Protein AF-A0A258JDW6-F1 (afdb_monomer)

Solvent-accessible surface area (backbone atoms only — not comparable to full-atom values): 11091 Å² total; per-residue (Å²): 127,86,78,55,62,46,76,46,68,43,99,86,73,44,80,41,72,42,53,69,77,68,58,68,63,52,50,54,56,51,44,49,52,49,16,63,74,65,74,45,61,76,65,50,74,80,71,55,72,67,51,70,66,56,52,53,51,48,62,74,74,44,92,80,70,48,82,86,45,82,60,47,87,79,47,65,68,56,77,80,55,65,73,84,78,38,95,46,64,62,56,45,50,53,49,45,42,53,38,51,47,34,35,48,51,48,45,49,52,73,54,48,63,100,48,96,71,52,68,45,78,36,61,70,77,58,41,74,34,55,44,51,44,46,53,52,12,56,75,37,70,86,32,50,29,26,28,40,49,57,83,59,59,71,61,50,53,54,51,61,74,46,30,88,80,79,47,92,70,79,83,73,88,77,73,58,48,75,46,81,42,75,102

Nearest PDB structures (foldseek):
  3h6e-assembly1_A  TM=7.020E-01  e=2.104E-04  Novosphingobium aromaticivorans DSM 12444
  3h6e-assembly2_B  TM=6.167E-01  e=6.589E-04  Novosphingobium aromaticivorans DSM 12444
  3ttf-assembly1_A  TM=7.958E-01  e=2.477E+00  Escherichia coli O157:H7
  4g9i-assembly1_A  TM=7.107E-01  e=1.279E+00  Thermococcus kodakarensis KOD1
  8inb-assembly1_A  TM=4.075E-01  e=3.552E+00  Biggievirus Mos11

Sequence (183 aa):
MQNDCLCFLHYKGKPVKASRLFAGNEHEIQSVKLATHFNAPLDSYKHVLYDKDIITKLRAKFKQYTKGDSNILQDCPFNERDLSDFENYDEAYHQLMLDLIAQQIVSTQLVIHNSPVKKVFVDGGFSKNSIYMNLLAEAFPEMEVYAASMAQASSLGAALAIHKNWNTKPIQNDLIDLKFYKH

Structure (mmCIF, N/CA/C/O backbone):
data_AF-A0A258JDW6-F1
#
_entry.id   AF-A0A258JDW6-F1
#
loop_
_atom_site.group_PDB
_atom_site.id
_atom_site.type_symbol
_atom_site.label_atom_id
_atom_site.label_alt_id
_atom_site.label_comp_id
_atom_site.label_asym_id
_atom_site.label_entity_id
_atom_site.label_seq_id
_atom_site.pdbx_PDB_ins_code
_atom_site.Cartn_x
_atom_site.Cartn_y
_atom_site.Cartn_z
_atom_site.occupancy
_atom_site.B_iso_or_equiv
_atom_site.auth_seq_id
_atom_site.auth_comp_id
_atom_site.auth_asym_id
_atom_site.auth_atom_id
_atom_site.pdbx_PDB_model_num
ATOM 1 N N . MET A 1 1 ? -3.586 24.137 4.660 1.00 44.44 1 MET A N 1
ATOM 2 C CA . MET A 1 1 ? -3.468 23.018 5.621 1.00 44.44 1 MET A CA 1
ATOM 3 C C . MET A 1 1 ? -2.112 22.379 5.395 1.00 44.44 1 MET A C 1
ATOM 5 O O . MET A 1 1 ? -1.814 22.060 4.257 1.00 44.44 1 MET A O 1
ATOM 9 N N . GLN A 1 2 ? -1.255 22.283 6.413 1.00 48.88 2 GLN A N 1
ATOM 10 C CA . GLN A 1 2 ? 0.040 21.607 6.273 1.00 48.88 2 GLN A CA 1
ATOM 11 C C . GLN A 1 2 ? -0.185 20.092 6.444 1.00 48.88 2 GLN A C 1
ATOM 13 O O . GLN A 1 2 ? -0.595 19.657 7.516 1.00 48.88 2 GLN A O 1
ATOM 18 N N . ASN A 1 3 ? 0.057 19.318 5.379 1.00 61.56 3 ASN A N 1
ATOM 19 C CA . ASN A 1 3 ? 0.085 17.842 5.331 1.00 61.56 3 ASN A CA 1
ATOM 20 C C . ASN A 1 3 ? -1.254 17.082 5.489 1.00 61.56 3 ASN A C 1
ATOM 22 O O . ASN A 1 3 ? -1.246 15.941 5.945 1.00 61.56 3 ASN A O 1
ATOM 26 N N . ASP A 1 4 ? -2.392 17.693 5.128 1.00 72.56 4 ASP A N 1
ATOM 27 C CA . ASP A 1 4 ? -3.723 17.047 5.072 1.00 72.56 4 ASP A CA 1
ATOM 28 C C . ASP A 1 4 ? -4.107 16.190 6.299 1.00 72.56 4 ASP A C 1
ATOM 30 O O . ASP A 1 4 ? -4.727 15.127 6.194 1.00 72.56 4 ASP A O 1
ATOM 34 N N . CYS A 1 5 ? -3.757 16.670 7.495 1.00 79.75 5 CYS A N 1
ATOM 35 C CA . CYS A 1 5 ? -4.188 16.073 8.755 1.00 79.75 5 CYS A CA 1
ATOM 36 C C . CYS A 1 5 ? -5.544 16.635 9.202 1.00 79.75 5 CYS A C 1
ATOM 38 O O . CYS A 1 5 ? -5.751 17.850 9.244 1.00 79.75 5 CYS A O 1
ATOM 40 N N . LEU A 1 6 ? -6.451 15.744 9.598 1.00 83.31 6 LEU A N 1
ATOM 41 C CA . LEU A 1 6 ? -7.782 16.053 10.114 1.00 83.31 6 LEU A CA 1
ATOM 42 C C . LEU A 1 6 ? -7.975 15.398 11.484 1.00 83.31 6 LEU A C 1
ATOM 44 O O . LEU A 1 6 ? -7.420 14.340 11.776 1.00 83.31 6 LEU A O 1
ATOM 48 N N . CYS A 1 7 ? -8.782 16.019 12.338 1.00 83.50 7 CYS A N 1
ATOM 49 C CA . CYS A 1 7 ? -9.229 15.422 13.591 1.00 83.50 7 CYS A CA 1
ATOM 50 C C . CYS A 1 7 ? -10.756 15.447 13.609 1.00 83.50 7 CYS A C 1
ATOM 52 O O . CYS A 1 7 ? -11.364 16.510 13.728 1.00 83.50 7 CYS A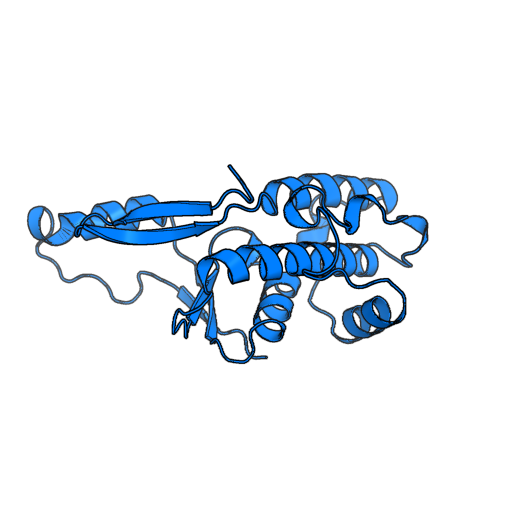 O 1
ATOM 54 N N . PHE A 1 8 ? -11.368 14.279 13.438 1.00 84.88 8 PHE A N 1
ATOM 55 C CA . PHE A 1 8 ? -12.815 14.100 13.466 1.00 84.88 8 PHE A CA 1
ATOM 56 C C . PHE A 1 8 ? -13.289 13.732 14.870 1.00 84.88 8 PHE A C 1
ATOM 58 O O . PHE A 1 8 ? -12.508 13.286 15.707 1.00 84.88 8 PHE A O 1
ATOM 65 N N . LEU A 1 9 ? -14.589 13.855 15.120 1.00 85.75 9 LEU A N 1
ATOM 66 C CA . LEU A 1 9 ? -15.228 13.287 16.303 1.00 85.75 9 LEU A CA 1
ATOM 67 C C . LEU A 1 9 ? -16.008 12.040 15.892 1.00 85.75 9 LEU A C 1
ATOM 69 O O . LEU A 1 9 ? -16.857 12.079 15.006 1.00 85.75 9 LEU A O 1
ATOM 73 N N . HIS A 1 10 ? -15.727 10.924 16.553 1.00 80.69 10 HIS A N 1
ATOM 74 C CA . HIS A 1 10 ? -16.540 9.718 16.470 1.00 80.69 10 HIS A CA 1
ATOM 75 C C . HIS A 1 10 ? -17.948 9.982 17.034 1.00 80.69 10 HIS A C 1
ATOM 77 O O . HIS A 1 10 ? -18.109 10.862 17.877 1.00 80.69 10 HIS A O 1
ATOM 83 N N . TYR A 1 11 ? -18.957 9.169 16.685 1.00 79.06 11 TYR A N 1
ATOM 84 C CA . TYR A 1 11 ? -20.349 9.363 17.146 1.00 79.06 11 TYR A CA 1
ATOM 85 C C . TYR A 1 11 ? -20.523 9.370 18.679 1.00 79.06 11 TYR A C 1
ATOM 87 O O . TYR A 1 11 ? -21.539 9.822 19.194 1.00 79.06 11 TYR A O 1
ATOM 95 N N . LYS A 1 12 ? -19.521 8.877 19.421 1.00 85.00 12 LYS A N 1
ATOM 96 C CA . LYS A 1 12 ? -19.440 8.934 20.893 1.00 85.00 12 LYS A CA 1
ATOM 97 C C . LYS A 1 12 ? -18.683 10.161 21.436 1.00 85.00 12 LYS A C 1
ATOM 99 O O . LYS A 1 12 ? -18.284 10.147 22.594 1.00 85.00 12 LYS A O 1
ATOM 104 N N . GLY A 1 13 ? -18.389 11.159 20.604 1.00 85.00 13 GLY A N 1
ATOM 105 C CA . GLY A 1 13 ? -17.652 12.372 20.981 1.00 85.00 13 GLY A CA 1
ATOM 106 C C . GLY A 1 13 ? -16.149 12.182 21.226 1.00 85.00 13 GLY A C 1
ATOM 107 O O . GLY A 1 13 ? -15.516 13.059 21.802 1.00 85.00 13 GLY A O 1
ATOM 108 N N . LYS A 1 14 ? -15.557 11.047 20.821 1.00 86.56 14 LYS A N 1
ATOM 109 C CA . LYS A 1 14 ? -14.108 10.799 20.964 1.00 86.56 14 LYS A CA 1
ATOM 110 C C . LYS A 1 14 ? -13.346 11.251 19.711 1.00 86.56 14 LYS A C 1
ATOM 112 O O . LYS A 1 14 ? -13.832 10.973 18.616 1.00 86.56 14 LYS A O 1
ATOM 117 N N . PRO A 1 15 ? -12.169 11.886 19.840 1.00 87.31 15 PRO A N 1
ATOM 118 C CA . PRO A 1 15 ? -11.392 12.337 18.690 1.00 87.31 15 PRO A CA 1
ATOM 119 C C . PRO A 1 15 ? -10.820 11.165 17.880 1.00 87.31 15 PRO A C 1
ATOM 121 O O . PRO A 1 15 ? -10.390 10.156 18.442 1.00 87.31 15 PRO A O 1
ATOM 124 N N . VAL A 1 16 ? -10.781 11.329 16.560 1.00 87.31 16 VAL A N 1
ATOM 125 C CA . VAL A 1 16 ? -10.200 10.409 15.579 1.00 87.31 16 VAL A CA 1
ATOM 126 C C . VAL A 1 16 ? -9.258 11.210 14.688 1.00 87.31 16 VAL A C 1
ATOM 128 O O . VAL A 1 16 ? -9.694 12.054 13.908 1.00 87.31 16 VAL A O 1
ATOM 131 N N . LYS A 1 17 ? -7.957 10.949 14.819 1.00 90.50 17 LYS A N 1
ATOM 132 C CA . LYS A 1 17 ? -6.919 11.559 13.980 1.00 90.50 17 LYS A CA 1
ATOM 133 C C . LYS A 1 17 ? -6.892 10.869 12.616 1.00 90.50 17 LYS A C 1
ATOM 135 O O . LYS A 1 17 ? -6.941 9.644 12.554 1.00 90.50 17 LYS A O 1
ATOM 140 N N . ALA A 1 18 ? -6.774 11.645 11.551 1.00 89.81 18 ALA A N 1
ATOM 141 C CA . ALA A 1 18 ? -6.671 11.171 10.180 1.00 89.81 18 ALA A CA 1
ATOM 142 C C . ALA A 1 18 ? -5.582 11.951 9.437 1.00 89.81 18 ALA A C 1
ATOM 144 O O . ALA A 1 18 ? -5.401 13.144 9.666 1.00 89.81 18 ALA A O 1
ATOM 145 N N . SER A 1 19 ? -4.860 11.269 8.556 1.00 91.38 19 SER A N 1
ATOM 146 C CA . SER A 1 19 ? -3.987 11.872 7.549 1.00 91.38 19 SER A CA 1
ATOM 147 C C . SER A 1 19 ? -4.408 11.288 6.213 1.00 91.38 19 SER A C 1
ATOM 149 O O . SER A 1 19 ? -4.735 10.100 6.132 1.00 91.38 19 SER A O 1
ATOM 151 N N . ARG A 1 20 ? -4.481 12.136 5.192 1.00 90.19 20 ARG A N 1
ATOM 152 C CA . ARG A 1 20 ? -4.892 11.725 3.855 1.00 90.19 20 ARG A CA 1
ATOM 153 C C . ARG A 1 20 ? -3.668 11.518 2.972 1.00 90.19 20 ARG A C 1
ATOM 155 O O . ARG A 1 20 ? -2.797 12.376 2.908 1.00 90.19 20 ARG A O 1
ATOM 162 N N . LEU A 1 21 ? -3.665 10.405 2.246 1.00 91.69 21 LEU A N 1
ATOM 163 C CA . LEU A 1 21 ? -2.730 10.110 1.167 1.00 91.69 21 LEU A CA 1
ATOM 164 C C . LEU A 1 21 ? -3.526 9.553 -0.019 1.00 91.69 21 LEU A C 1
ATOM 166 O O . LEU A 1 21 ? -4.364 8.669 0.154 1.00 91.69 21 LEU A O 1
ATOM 170 N N . PHE A 1 22 ? -3.271 10.056 -1.225 1.00 91.69 22 PHE A N 1
ATOM 171 C CA . PHE A 1 22 ? -3.973 9.646 -2.448 1.00 91.69 22 PHE A CA 1
ATOM 172 C C . PHE A 1 22 ? -3.293 8.464 -3.168 1.00 91.69 22 PHE A C 1
ATOM 174 O O . PHE A 1 22 ? -3.275 8.400 -4.394 1.00 91.69 22 PHE A O 1
ATOM 181 N N . ALA A 1 23 ? -2.771 7.493 -2.410 1.00 93.88 23 ALA A N 1
ATOM 182 C CA . ALA A 1 23 ? -1.994 6.369 -2.945 1.00 93.88 23 ALA A CA 1
ATOM 183 C C . ALA A 1 23 ? -2.773 5.479 -3.933 1.00 93.88 23 ALA A C 1
ATOM 185 O O . ALA A 1 23 ? -2.173 4.888 -4.822 1.00 93.88 23 ALA A O 1
ATOM 186 N N . GLY A 1 24 ? -4.102 5.380 -3.799 1.00 94.38 24 GLY A N 1
ATOM 187 C CA . GLY A 1 24 ? -4.933 4.595 -4.722 1.00 94.38 24 GLY A CA 1
ATOM 188 C C . GLY A 1 24 ? -5.006 5.202 -6.125 1.00 94.38 24 GLY A C 1
ATOM 189 O O . GLY A 1 24 ? -4.814 4.495 -7.105 1.00 94.38 24 GLY A O 1
ATOM 190 N N . ASN A 1 25 ? -5.205 6.521 -6.217 1.00 94.50 25 ASN A N 1
ATOM 191 C CA . ASN A 1 25 ? -5.200 7.233 -7.498 1.00 94.50 25 ASN A CA 1
ATOM 192 C C . ASN A 1 25 ? -3.822 7.149 -8.169 1.00 94.50 25 ASN A C 1
ATOM 194 O O . ASN A 1 25 ? -3.722 6.900 -9.365 1.00 94.50 25 ASN A O 1
ATOM 198 N N . GLU A 1 26 ? -2.760 7.315 -7.379 1.00 95.44 26 GLU A N 1
ATOM 199 C CA . GLU A 1 26 ? -1.392 7.173 -7.873 1.00 95.44 26 GLU A CA 1
ATOM 200 C C . GLU A 1 26 ? -1.121 5.757 -8.395 1.00 95.44 26 GLU A C 1
ATOM 202 O O . GLU A 1 26 ? -0.611 5.579 -9.497 1.00 95.44 26 GLU A O 1
ATOM 207 N N . HIS A 1 27 ? -1.530 4.733 -7.640 1.00 97.31 27 HIS A N 1
ATOM 208 C CA . HIS A 1 27 ? -1.411 3.339 -8.059 1.00 97.31 27 HIS A CA 1
ATOM 209 C C . HIS A 1 27 ? -2.138 3.066 -9.381 1.00 97.31 27 HIS A C 1
ATOM 211 O O . HIS A 1 27 ? -1.570 2.388 -10.237 1.00 97.31 27 HIS A O 1
ATOM 217 N N . GLU A 1 28 ? -3.337 3.613 -9.588 1.00 95.94 28 GLU A N 1
ATOM 218 C CA . GLU A 1 28 ? -4.071 3.486 -10.854 1.00 95.94 28 GLU A CA 1
ATOM 219 C C . GLU A 1 28 ? -3.309 4.124 -12.025 1.00 95.94 28 GLU A C 1
ATOM 221 O O . GLU A 1 28 ? -3.080 3.462 -13.040 1.00 95.94 28 GLU A O 1
ATOM 226 N N . ILE A 1 29 ? -2.850 5.371 -11.866 1.00 96.75 29 ILE A N 1
ATOM 227 C CA . ILE A 1 29 ? -2.094 6.101 -12.897 1.00 96.75 29 ILE A CA 1
ATOM 228 C C . ILE A 1 29 ? -0.807 5.348 -13.263 1.00 96.75 29 ILE A C 1
ATOM 230 O O . ILE A 1 29 ? -0.553 5.080 -14.442 1.00 96.75 29 ILE A O 1
ATOM 234 N N . GLN A 1 30 ? -0.010 4.957 -12.266 1.00 97.38 30 GLN A N 1
ATOM 235 C CA . GLN A 1 30 ? 1.267 4.287 -12.513 1.00 97.38 30 GLN A CA 1
ATOM 236 C C . GLN A 1 30 ? 1.087 2.866 -13.050 1.00 97.38 30 GLN A C 1
ATOM 238 O O . GLN A 1 30 ? 1.859 2.442 -13.906 1.00 97.38 30 GLN A O 1
ATOM 243 N N . SER A 1 31 ? 0.048 2.135 -12.634 1.00 96.50 31 SER A N 1
ATOM 244 C CA . SER A 1 31 ? -0.221 0.792 -13.172 1.00 96.50 31 SER A CA 1
ATOM 245 C C . SER A 1 31 ? -0.523 0.829 -14.671 1.00 96.50 31 SER A C 1
ATOM 247 O O . SER A 1 31 ? -0.043 -0.033 -15.408 1.00 96.50 31 SER A O 1
ATOM 249 N N . VAL A 1 32 ? -1.252 1.848 -15.144 1.00 97.56 32 VAL A N 1
ATOM 250 C CA . VAL A 1 32 ? -1.499 2.069 -16.580 1.00 97.56 32 VAL A CA 1
ATOM 251 C C . VAL A 1 32 ? -0.198 2.411 -17.315 1.00 97.56 32 VAL A C 1
ATOM 253 O O . VAL A 1 32 ? 0.067 1.863 -18.390 1.00 97.56 32 VAL A O 1
ATOM 256 N N . LYS A 1 33 ? 0.641 3.275 -16.728 1.00 97.19 33 LYS A N 1
ATOM 257 C CA . LYS A 1 33 ? 1.953 3.653 -17.285 1.00 97.19 33 LYS A CA 1
ATOM 258 C C . LYS A 1 33 ? 2.867 2.431 -17.441 1.00 97.19 33 LYS A C 1
ATOM 260 O O . LYS A 1 33 ? 3.444 2.228 -18.508 1.00 97.19 33 LYS A O 1
ATOM 265 N N . LEU A 1 34 ? 2.937 1.587 -16.411 1.00 97.81 34 LEU A N 1
ATOM 266 C CA . LEU A 1 34 ? 3.692 0.334 -16.415 1.00 97.81 34 LEU A CA 1
ATOM 267 C C . LEU A 1 34 ? 3.176 -0.644 -17.469 1.00 97.81 34 LEU A C 1
ATOM 269 O O . LEU A 1 34 ? 3.959 -1.166 -18.258 1.00 97.81 34 LEU A O 1
ATOM 273 N N . ALA A 1 35 ? 1.861 -0.865 -17.512 1.00 97.38 35 ALA A N 1
ATOM 274 C CA . ALA A 1 35 ? 1.246 -1.776 -18.473 1.00 97.38 35 ALA A CA 1
ATOM 275 C C . ALA A 1 35 ? 1.544 -1.349 -19.919 1.00 97.38 35 ALA A C 1
ATOM 277 O O . ALA A 1 35 ? 1.894 -2.179 -20.754 1.00 97.38 35 ALA A O 1
ATOM 278 N N . THR A 1 36 ? 1.497 -0.042 -20.189 1.00 97.38 36 THR A N 1
ATOM 279 C CA . THR A 1 36 ? 1.819 0.521 -21.506 1.00 97.38 36 THR A CA 1
ATOM 280 C C . THR A 1 36 ? 3.294 0.326 -21.864 1.00 97.38 36 THR A C 1
ATOM 282 O O . THR A 1 36 ? 3.598 -0.112 -22.970 1.00 97.38 36 THR A O 1
ATOM 285 N N . HIS A 1 37 ? 4.214 0.623 -20.942 1.00 97.62 37 HIS A N 1
ATOM 286 C CA . HIS A 1 37 ? 5.654 0.535 -21.202 1.00 97.62 37 HIS A CA 1
ATOM 287 C C . HIS A 1 37 ? 6.125 -0.906 -21.445 1.00 97.62 37 HIS A C 1
ATOM 289 O O . HIS A 1 37 ? 6.856 -1.163 -22.396 1.00 97.62 37 HIS A O 1
ATOM 295 N N . PHE A 1 38 ? 5.667 -1.852 -20.623 1.00 97.31 38 PHE A N 1
ATOM 296 C CA . PHE A 1 38 ? 6.052 -3.264 -20.729 1.00 97.31 38 PHE A CA 1
ATOM 297 C C . PHE A 1 38 ? 5.151 -4.079 -21.668 1.00 97.31 38 PHE A C 1
ATOM 299 O O . PHE A 1 38 ? 5.318 -5.294 -21.764 1.00 97.31 38 PHE A O 1
ATOM 306 N N . ASN A 1 39 ? 4.201 -3.433 -22.357 1.00 97.06 39 ASN A N 1
ATOM 307 C CA . ASN A 1 39 ? 3.213 -4.081 -23.224 1.00 97.06 39 ASN A CA 1
ATOM 308 C C . ASN A 1 39 ? 2.472 -5.242 -22.522 1.00 97.06 39 ASN A C 1
ATOM 310 O O . ASN A 1 39 ? 2.306 -6.333 -23.073 1.00 97.06 39 ASN A O 1
ATOM 314 N N . ALA A 1 40 ? 2.055 -5.005 -21.278 1.00 96.31 40 ALA A N 1
ATOM 315 C CA . ALA A 1 40 ? 1.362 -5.965 -20.428 1.00 96.31 40 ALA A CA 1
ATOM 316 C C . ALA A 1 40 ? -0.137 -5.610 -20.300 1.00 96.31 40 ALA A C 1
ATOM 318 O O . ALA A 1 40 ? -0.507 -4.440 -20.424 1.00 96.31 40 ALA A O 1
ATOM 319 N N . PRO A 1 41 ? -1.027 -6.582 -20.024 1.00 96.88 41 PRO A N 1
ATOM 320 C CA . PRO A 1 41 ? -2.428 -6.302 -19.702 1.00 96.88 41 PRO A CA 1
ATOM 321 C C . PRO A 1 41 ? -2.590 -5.312 -18.535 1.00 96.88 41 PRO A C 1
ATOM 323 O O . PRO A 1 41 ? -1.807 -5.331 -17.584 1.00 96.88 41 PRO A O 1
ATOM 326 N N . LEU A 1 42 ? -3.632 -4.473 -18.557 1.00 94.06 42 LEU A N 1
ATOM 327 C CA . LEU A 1 42 ? -3.877 -3.460 -17.511 1.00 94.06 42 LEU A CA 1
ATOM 328 C C . LEU A 1 42 ? -4.070 -4.053 -16.108 1.00 94.06 42 LEU A C 1
ATOM 330 O O . LEU A 1 42 ? -3.847 -3.373 -15.112 1.00 94.06 42 LEU A O 1
ATOM 334 N N . ASP A 1 43 ? -4.494 -5.308 -16.017 1.00 94.69 43 ASP A N 1
ATOM 335 C CA . ASP A 1 43 ? -4.712 -6.039 -14.774 1.00 94.69 43 ASP A CA 1
ATOM 336 C C . ASP A 1 43 ? -3.508 -6.883 -14.330 1.00 94.69 43 ASP A C 1
ATOM 338 O O . ASP A 1 43 ? -3.601 -7.561 -13.306 1.00 94.69 43 ASP A O 1
ATOM 342 N N . SER A 1 44 ? -2.363 -6.783 -15.018 1.00 94.81 44 SER A N 1
ATOM 343 C CA . SER A 1 44 ? -1.134 -7.530 -14.691 1.00 94.81 44 SER A CA 1
ATOM 344 C C . SER A 1 44 ? -0.696 -7.345 -13.239 1.00 94.81 44 SER A C 1
ATOM 346 O O . SER A 1 44 ? -0.290 -8.306 -12.591 1.00 94.81 44 SER A O 1
ATOM 348 N N . TYR A 1 45 ? -0.874 -6.143 -12.679 1.00 95.50 45 TYR A N 1
ATOM 349 C CA . TYR A 1 45 ? -0.549 -5.838 -11.283 1.00 95.50 45 TYR A CA 1
ATOM 350 C C . TYR A 1 45 ? -1.241 -6.759 -10.265 1.00 95.50 45 TYR A C 1
ATOM 352 O O . TYR A 1 45 ? -0.738 -6.942 -9.160 1.00 95.50 45 TYR A O 1
ATOM 360 N N . LYS A 1 46 ? -2.397 -7.346 -10.609 1.00 94.81 46 LYS A N 1
ATOM 361 C CA . LYS A 1 46 ? -3.131 -8.272 -9.730 1.00 94.81 46 LYS A CA 1
ATOM 362 C C . LYS A 1 46 ? -2.444 -9.630 -9.599 1.00 94.81 46 LYS A C 1
ATOM 364 O O . LYS A 1 46 ? -2.768 -10.380 -8.681 1.00 94.81 46 LYS A O 1
ATOM 369 N N . HIS A 1 47 ? -1.547 -9.951 -10.526 1.00 95.00 47 HIS A N 1
ATOM 370 C CA . HIS A 1 47 ? -0.851 -11.230 -10.601 1.00 95.00 47 HIS A CA 1
ATOM 371 C C . HIS A 1 47 ? 0.581 -11.164 -10.062 1.00 95.00 47 HIS A C 1
ATOM 373 O O . HIS A 1 47 ? 1.183 -12.214 -9.849 1.00 95.00 47 HIS A O 1
ATOM 379 N N . VAL A 1 48 ? 1.106 -9.964 -9.791 1.00 96.62 48 VAL A N 1
ATOM 380 C CA . VAL A 1 48 ? 2.444 -9.796 -9.217 1.00 96.62 48 VAL A CA 1
ATOM 381 C C . VAL A 1 48 ? 2.414 -10.187 -7.740 1.00 96.62 48 VAL A C 1
ATOM 383 O O . VAL A 1 48 ? 1.748 -9.554 -6.915 1.00 96.62 48 VAL A O 1
ATOM 386 N N . LEU A 1 49 ? 3.132 -11.257 -7.405 1.00 96.00 49 LEU A N 1
ATOM 387 C CA . LEU A 1 49 ? 3.268 -11.743 -6.035 1.00 96.00 49 LEU A CA 1
ATOM 388 C C . LEU A 1 49 ? 4.447 -11.068 -5.342 1.00 96.00 49 LEU A C 1
ATOM 390 O O . LEU A 1 49 ? 5.366 -10.580 -5.988 1.00 96.00 49 LEU A O 1
ATOM 394 N N . TYR A 1 50 ? 4.415 -11.055 -4.011 1.00 96.81 50 TYR A N 1
ATOM 395 C CA . TYR A 1 50 ? 5.526 -10.536 -3.222 1.00 96.81 50 TYR A CA 1
ATOM 396 C C . TYR A 1 50 ? 6.771 -11.410 -3.360 1.00 96.81 50 TYR A C 1
ATOM 398 O O . TYR A 1 50 ? 6.744 -12.582 -2.982 1.00 96.81 50 TYR A O 1
ATOM 406 N N . ASP A 1 51 ? 7.853 -10.794 -3.828 1.00 97.44 51 ASP A N 1
ATOM 407 C CA . ASP A 1 51 ? 9.181 -11.384 -3.917 1.00 97.44 51 ASP A CA 1
ATOM 408 C C . ASP A 1 51 ? 10.191 -10.559 -3.099 1.00 97.44 51 ASP A C 1
ATOM 410 O O . ASP A 1 51 ? 10.467 -9.385 -3.369 1.00 97.44 51 ASP A O 1
ATOM 414 N N . LYS A 1 52 ? 10.755 -11.189 -2.065 1.00 95.81 52 LYS A N 1
ATOM 415 C CA . LYS A 1 52 ? 11.710 -10.554 -1.150 1.00 95.81 52 LYS A CA 1
ATOM 416 C C . LYS A 1 52 ? 13.067 -10.284 -1.807 1.00 95.81 52 LYS A C 1
ATOM 418 O O . LYS A 1 52 ? 13.738 -9.318 -1.428 1.00 95.81 52 LYS A O 1
ATOM 423 N N . ASP A 1 53 ? 13.471 -11.096 -2.777 1.00 97.56 53 ASP A N 1
ATOM 424 C CA . ASP A 1 53 ? 14.748 -10.944 -3.468 1.00 97.56 53 ASP A CA 1
ATOM 425 C C . ASP A 1 53 ? 14.689 -9.740 -4.412 1.00 97.56 53 ASP A C 1
ATOM 427 O O . ASP A 1 53 ? 15.607 -8.915 -4.409 1.00 97.56 53 ASP A O 1
ATOM 431 N N . ILE A 1 54 ? 13.558 -9.548 -5.107 1.00 97.88 54 ILE A N 1
ATOM 432 C CA . ILE A 1 54 ? 13.296 -8.335 -5.899 1.00 97.88 54 ILE A CA 1
ATOM 433 C C . ILE A 1 54 ? 13.341 -7.090 -5.006 1.00 97.88 54 ILE A C 1
ATOM 435 O O . ILE A 1 54 ? 14.044 -6.132 -5.326 1.00 97.88 54 ILE A O 1
ATOM 439 N N . ILE A 1 55 ? 12.663 -7.100 -3.852 1.00 97.94 55 ILE A N 1
ATOM 440 C CA . ILE A 1 55 ? 12.695 -5.967 -2.911 1.00 97.94 55 ILE A CA 1
ATOM 441 C C . ILE A 1 55 ? 14.122 -5.656 -2.450 1.00 97.94 55 ILE A C 1
ATOM 443 O O . ILE A 1 55 ? 14.525 -4.491 -2.415 1.00 97.94 55 ILE A O 1
ATOM 447 N N . THR A 1 56 ? 14.900 -6.684 -2.112 1.00 97.31 56 THR A N 1
ATOM 448 C CA . THR A 1 56 ? 16.286 -6.521 -1.655 1.00 97.31 56 THR A CA 1
ATOM 449 C C . THR A 1 56 ? 17.164 -5.927 -2.759 1.00 97.31 56 THR A C 1
ATOM 451 O O . THR A 1 56 ? 17.902 -4.971 -2.513 1.00 97.31 56 THR A O 1
ATOM 454 N N . LYS A 1 57 ? 17.032 -6.435 -3.990 1.00 97.75 57 LYS A N 1
ATOM 455 C CA . LYS A 1 57 ? 17.723 -5.928 -5.183 1.00 97.75 57 LYS A CA 1
ATOM 456 C C . LYS A 1 57 ? 17.383 -4.460 -5.453 1.00 97.75 57 LYS A C 1
ATOM 458 O O . LYS A 1 57 ? 18.285 -3.639 -5.614 1.00 97.75 57 LYS A O 1
ATOM 463 N N . LEU A 1 58 ? 16.097 -4.114 -5.452 1.00 97.62 58 LEU A N 1
ATOM 464 C CA . LEU A 1 58 ? 15.609 -2.755 -5.697 1.00 97.62 58 LEU A CA 1
ATOM 465 C C . LEU A 1 58 ? 16.120 -1.759 -4.653 1.00 97.62 58 LEU A C 1
ATOM 467 O O . LEU A 1 58 ? 16.579 -0.673 -5.007 1.00 97.62 58 LEU A O 1
ATOM 471 N N . ARG A 1 59 ? 16.109 -2.145 -3.370 1.00 96.69 59 ARG A N 1
ATOM 472 C CA . ARG A 1 59 ? 16.631 -1.313 -2.274 1.00 96.69 59 ARG A CA 1
ATOM 473 C C . ARG A 1 59 ? 18.124 -1.030 -2.388 1.00 96.69 59 ARG A C 1
ATOM 475 O O . ARG A 1 59 ? 18.558 0.046 -1.992 1.00 96.69 59 ARG A O 1
ATOM 482 N N . ALA A 1 60 ? 18.894 -1.978 -2.919 1.00 96.62 60 ALA A N 1
ATOM 483 C CA . ALA A 1 60 ? 20.323 -1.802 -3.159 1.00 96.62 60 ALA A CA 1
ATOM 484 C C . ALA A 1 60 ? 20.612 -0.956 -4.410 1.00 96.62 60 ALA A C 1
ATOM 486 O O . ALA A 1 60 ? 21.600 -0.224 -4.440 1.00 96.62 60 ALA A O 1
ATOM 487 N N . LYS A 1 61 ? 19.765 -1.063 -5.440 1.00 96.00 61 LYS A N 1
ATOM 488 C CA . LYS A 1 61 ? 19.957 -0.396 -6.733 1.00 96.00 61 LYS A CA 1
ATOM 489 C C . LYS A 1 61 ? 19.485 1.056 -6.737 1.00 96.00 61 LYS A C 1
ATOM 491 O O . LYS A 1 61 ? 20.136 1.902 -7.343 1.00 96.00 61 LYS A O 1
ATOM 496 N N . PHE A 1 62 ? 18.365 1.352 -6.083 1.00 94.81 62 PHE A N 1
ATOM 497 C CA . PHE A 1 62 ? 17.717 2.654 -6.183 1.00 94.81 62 PHE A CA 1
ATOM 498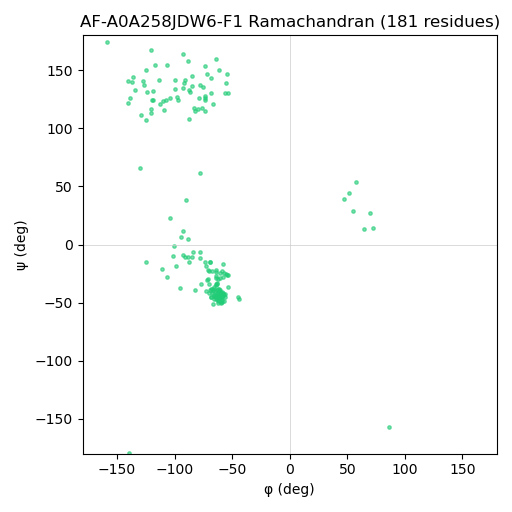 C C . PHE A 1 62 ? 17.655 3.410 -4.857 1.00 94.81 62 PHE A C 1
ATOM 500 O O . PHE A 1 62 ? 17.574 2.819 -3.778 1.00 94.81 62 PHE A O 1
ATOM 507 N N . LYS A 1 63 ? 17.578 4.746 -4.947 1.00 93.12 63 LYS A N 1
ATOM 508 C CA . LYS A 1 63 ? 17.296 5.614 -3.799 1.00 93.12 63 LYS A CA 1
ATOM 509 C C . LYS A 1 63 ? 15.981 5.199 -3.130 1.00 93.12 63 LYS A C 1
ATOM 511 O O . LYS A 1 63 ? 14.948 5.064 -3.792 1.00 93.12 63 LYS A O 1
ATOM 516 N N . GLN A 1 64 ? 16.041 5.042 -1.810 1.00 91.94 64 GLN A N 1
ATOM 517 C CA . GLN A 1 64 ? 14.881 4.815 -0.956 1.00 91.94 64 GLN A CA 1
ATOM 518 C C . GLN A 1 64 ? 14.447 6.144 -0.344 1.00 91.94 64 GLN A C 1
ATOM 520 O O . GLN A 1 64 ? 15.256 6.834 0.278 1.00 91.94 64 GLN A O 1
ATOM 525 N N . TYR A 1 65 ? 13.184 6.505 -0.549 1.00 90.38 65 TYR A N 1
ATOM 526 C CA . TYR A 1 65 ? 12.633 7.759 -0.053 1.00 90.38 65 TYR A CA 1
ATOM 527 C C . TYR A 1 65 ? 12.168 7.600 1.396 1.00 90.38 65 TYR A C 1
ATOM 529 O O . TYR A 1 65 ? 11.687 6.547 1.815 1.00 90.38 65 TYR A O 1
ATOM 537 N N . THR A 1 66 ? 12.332 8.655 2.184 1.00 88.50 66 THR A N 1
ATOM 538 C CA . THR A 1 66 ? 12.032 8.686 3.616 1.00 88.50 66 THR A CA 1
ATOM 539 C C . THR A 1 66 ? 11.383 10.013 4.001 1.00 88.50 66 THR A C 1
ATOM 541 O O . THR A 1 66 ? 11.213 10.915 3.185 1.00 88.50 66 THR A O 1
ATOM 544 N N . LYS A 1 67 ? 11.068 10.189 5.289 1.00 82.31 67 LYS A N 1
ATOM 545 C CA . LYS A 1 67 ? 10.570 11.465 5.827 1.00 82.31 67 LYS A CA 1
ATOM 546 C C . LYS A 1 67 ? 11.518 12.654 5.588 1.00 82.31 67 LYS A C 1
ATOM 548 O O . LYS A 1 67 ? 11.062 13.793 5.627 1.00 82.31 67 LYS A O 1
ATOM 553 N N . GLY A 1 68 ? 12.819 12.407 5.405 1.00 81.44 68 GLY A N 1
ATOM 554 C CA . GLY A 1 68 ? 13.808 13.458 5.143 1.00 81.44 68 GLY A CA 1
ATOM 555 C C . GLY A 1 68 ? 13.728 14.045 3.732 1.00 81.44 68 GLY A C 1
ATOM 556 O O . GLY A 1 68 ? 14.280 15.116 3.494 1.00 81.44 68 GLY A O 1
ATOM 557 N N . ASP A 1 69 ? 13.034 13.373 2.813 1.00 85.12 69 ASP A N 1
ATOM 558 C CA . ASP A 1 69 ? 12.867 13.828 1.441 1.00 85.12 69 ASP A CA 1
ATOM 559 C C . ASP A 1 69 ? 11.715 14.835 1.347 1.00 85.12 69 ASP A C 1
ATOM 561 O O . ASP A 1 69 ? 10.552 14.536 1.638 1.00 85.12 69 ASP A O 1
ATOM 565 N N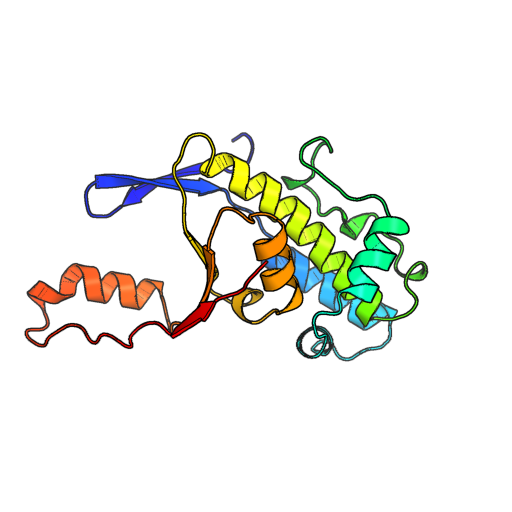 . SER A 1 70 ? 12.053 16.064 0.953 1.00 73.94 70 SER A N 1
ATOM 566 C CA . SER A 1 70 ? 11.085 17.142 0.753 1.00 73.94 70 SER A CA 1
ATOM 567 C C . SER A 1 70 ? 9.985 16.718 -0.225 1.00 73.94 70 SER A C 1
ATOM 569 O O . SER A 1 70 ? 10.264 16.117 -1.255 1.00 73.94 70 SER A O 1
ATOM 571 N N . ASN A 1 71 ? 8.737 17.086 0.077 1.00 81.50 71 ASN A N 1
ATOM 572 C CA . ASN A 1 71 ? 7.561 16.891 -0.783 1.00 81.50 71 ASN A CA 1
ATOM 573 C C . ASN A 1 71 ? 7.141 15.439 -1.069 1.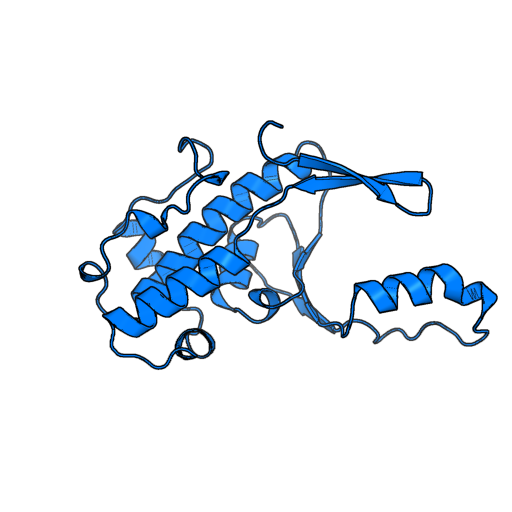00 81.50 71 ASN A C 1
ATOM 575 O O . ASN A 1 71 ? 6.241 15.240 -1.879 1.00 81.50 71 ASN A O 1
ATOM 579 N N . ILE A 1 72 ? 7.657 14.445 -0.336 1.00 85.62 72 ILE A N 1
ATOM 580 C CA . ILE A 1 72 ? 7.248 13.035 -0.488 1.00 85.62 72 ILE A CA 1
ATOM 581 C C . ILE A 1 72 ? 5.728 12.808 -0.370 1.00 85.62 72 ILE A C 1
ATOM 583 O O . ILE A 1 72 ? 5.201 11.859 -0.930 1.00 85.62 72 ILE A O 1
ATOM 587 N N . LEU A 1 73 ? 4.988 13.662 0.346 1.00 86.19 73 LEU A N 1
ATOM 588 C CA . LEU A 1 73 ? 3.522 13.564 0.442 1.00 86.19 73 LEU A CA 1
ATOM 589 C C . LEU A 1 73 ? 2.766 14.295 -0.680 1.00 86.19 73 LEU A C 1
ATOM 591 O O . LEU A 1 73 ? 1.562 14.094 -0.812 1.00 86.19 73 LEU A O 1
ATOM 595 N N . GLN A 1 74 ? 3.436 15.170 -1.433 1.00 84.88 74 GLN A N 1
ATOM 596 C CA . GLN A 1 74 ? 2.827 15.956 -2.510 1.00 84.88 74 GLN A CA 1
ATOM 597 C C . GLN A 1 74 ? 3.005 15.288 -3.871 1.00 84.88 74 GLN A C 1
ATOM 599 O O . GLN A 1 74 ? 2.080 15.328 -4.675 1.00 84.88 74 GLN A O 1
ATOM 604 N N . ASP A 1 75 ? 4.164 14.672 -4.106 1.00 86.56 75 ASP A N 1
ATOM 605 C CA . ASP A 1 75 ? 4.475 13.973 -5.349 1.00 86.56 75 ASP A CA 1
ATOM 606 C C . ASP A 1 75 ? 4.947 12.548 -5.051 1.00 86.56 75 ASP A C 1
ATOM 608 O O . ASP A 1 75 ? 5.651 12.303 -4.066 1.00 86.56 75 ASP A O 1
ATOM 612 N N . CYS A 1 76 ? 4.517 11.594 -5.875 1.00 89.69 76 CYS A N 1
ATOM 613 C CA . CYS A 1 76 ? 4.941 10.212 -5.732 1.00 89.69 76 CYS A CA 1
ATOM 614 C C . CYS A 1 76 ? 6.388 10.067 -6.205 1.00 89.69 76 CYS A C 1
ATOM 616 O O . CYS A 1 76 ? 6.668 10.376 -7.363 1.00 89.69 76 CYS A O 1
ATOM 618 N N . PRO A 1 77 ? 7.299 9.516 -5.381 1.00 92.00 77 PRO A N 1
ATOM 619 C CA . PRO A 1 77 ? 8.681 9.292 -5.800 1.00 92.00 77 PRO A CA 1
ATOM 620 C C . PRO A 1 77 ? 8.827 8.467 -7.084 1.00 92.00 77 PRO A C 1
ATOM 622 O O . PRO A 1 77 ? 9.799 8.615 -7.820 1.00 92.00 77 PRO A O 1
ATOM 625 N N . PHE A 1 78 ? 7.842 7.616 -7.379 1.00 95.06 78 PHE A N 1
ATOM 626 C CA . PHE A 1 78 ? 7.837 6.797 -8.583 1.00 95.06 78 PHE A CA 1
ATOM 627 C C . PHE A 1 78 ? 7.757 7.629 -9.878 1.00 95.06 78 PHE A C 1
ATOM 629 O O . PHE A 1 78 ? 8.216 7.173 -10.925 1.00 95.06 78 PHE A O 1
ATOM 636 N N . ASN A 1 79 ? 7.228 8.859 -9.829 1.00 93.12 79 ASN A N 1
ATOM 637 C CA . ASN A 1 79 ? 7.126 9.738 -10.998 1.00 93.12 79 ASN A CA 1
ATOM 638 C C . ASN A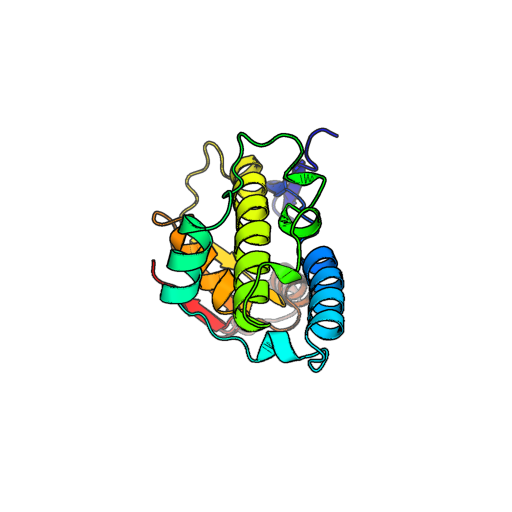 1 79 ? 8.486 10.112 -11.596 1.00 93.12 79 ASN A C 1
ATOM 640 O O . ASN A 1 79 ? 8.582 10.303 -12.809 1.00 93.12 79 ASN A O 1
ATOM 644 N N . GLU A 1 80 ? 9.529 10.170 -10.766 1.00 91.56 80 GLU A N 1
ATOM 645 C CA . GLU A 1 80 ? 10.892 10.532 -11.167 1.00 91.56 80 GLU A CA 1
ATOM 646 C C . GLU A 1 80 ? 11.693 9.343 -11.726 1.00 91.56 80 GLU A C 1
ATOM 648 O O . GLU A 1 80 ? 12.816 9.524 -12.194 1.00 91.56 80 GLU A O 1
ATOM 653 N N . ARG A 1 81 ? 11.150 8.119 -11.671 1.00 94.25 81 ARG A N 1
ATOM 654 C CA . ARG A 1 81 ? 11.867 6.904 -12.081 1.00 94.25 81 ARG A CA 1
ATOM 655 C C . ARG A 1 81 ? 11.766 6.665 -13.584 1.00 94.25 81 ARG A C 1
ATOM 657 O O . ARG A 1 81 ? 10.680 6.750 -14.164 1.00 94.25 81 ARG A O 1
ATOM 664 N N . ASP A 1 82 ? 12.890 6.295 -14.197 1.00 95.75 82 ASP A N 1
ATOM 665 C CA . ASP A 1 82 ? 12.908 5.802 -15.573 1.00 95.75 82 ASP A CA 1
ATOM 666 C C . ASP A 1 82 ? 12.452 4.340 -15.595 1.00 95.75 82 ASP A C 1
ATOM 668 O O . ASP A 1 82 ? 12.979 3.487 -14.881 1.00 95.75 82 ASP A O 1
ATOM 672 N N . LEU A 1 83 ? 11.445 4.043 -16.416 1.00 95.69 83 LEU A N 1
ATOM 673 C CA . LEU A 1 83 ? 10.918 2.685 -16.542 1.00 95.69 83 LEU A CA 1
ATOM 674 C C . LEU A 1 83 ? 11.903 1.741 -17.241 1.00 95.69 83 LEU A C 1
ATOM 676 O O . LEU A 1 83 ? 11.858 0.536 -17.007 1.00 95.69 83 LEU A O 1
ATOM 680 N N . SER A 1 84 ? 12.821 2.300 -18.031 1.00 96.00 84 SER A N 1
ATOM 681 C CA . SER A 1 84 ? 13.870 1.563 -18.738 1.00 96.00 84 SER A CA 1
ATOM 682 C C . SER A 1 84 ? 14.927 0.985 -17.788 1.00 96.00 84 SER A C 1
ATOM 684 O O . SER A 1 84 ? 15.691 0.107 -18.184 1.00 96.00 84 SER A O 1
ATOM 686 N N . ASP A 1 85 ? 14.970 1.452 -16.534 1.00 96.25 85 ASP A N 1
ATOM 687 C CA . ASP A 1 85 ? 15.900 0.954 -15.519 1.00 96.25 85 ASP A CA 1
ATOM 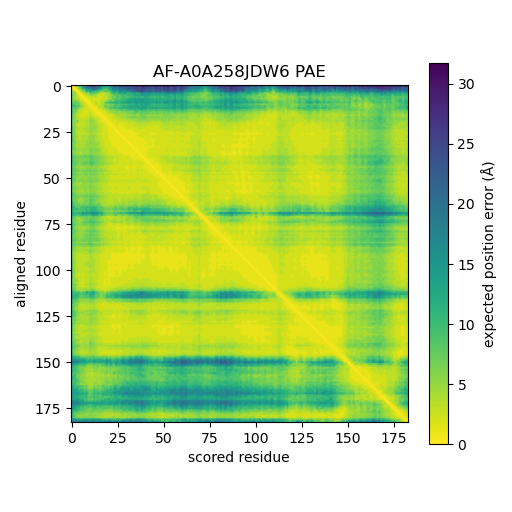688 C C . ASP A 1 85 ? 15.470 -0.393 -14.914 1.00 96.25 85 ASP A C 1
ATOM 690 O O . ASP A 1 85 ? 16.265 -1.018 -14.201 1.00 96.25 85 ASP A O 1
ATOM 694 N N . PHE A 1 86 ? 14.239 -0.852 -15.156 1.00 97.31 86 PHE A N 1
ATOM 695 C CA . PHE A 1 86 ? 13.721 -2.121 -14.635 1.00 97.31 86 PHE A CA 1
ATOM 696 C C . PHE A 1 86 ? 13.794 -3.226 -15.689 1.00 97.31 86 PHE A C 1
ATOM 698 O O . PHE A 1 86 ? 13.516 -3.003 -16.864 1.00 97.31 86 PHE A O 1
ATOM 705 N N . GLU A 1 87 ? 14.128 -4.448 -15.271 1.00 95.94 87 GLU A N 1
ATOM 706 C CA . GLU A 1 87 ? 14.266 -5.581 -16.193 1.00 95.94 87 GLU A CA 1
ATOM 707 C C . GLU A 1 87 ? 12.917 -6.066 -16.726 1.00 95.94 87 GLU A C 1
ATOM 709 O O . GLU A 1 87 ? 12.835 -6.601 -17.832 1.00 95.94 87 GLU A O 1
ATOM 714 N N . ASN A 1 88 ? 11.858 -5.923 -15.930 1.00 96.94 88 ASN A N 1
ATOM 715 C CA . ASN A 1 88 ? 10.521 -6.386 -16.267 1.00 96.94 88 ASN A CA 1
ATOM 716 C C . ASN A 1 88 ? 9.438 -5.651 -15.461 1.00 96.94 88 ASN A C 1
ATOM 718 O O . ASN A 1 88 ? 9.717 -4.873 -14.543 1.00 96.94 88 ASN A O 1
ATOM 722 N N . TYR A 1 89 ? 8.184 -5.940 -15.815 1.00 97.81 89 TYR A N 1
ATOM 723 C CA . TYR A 1 89 ? 6.999 -5.384 -15.168 1.00 97.81 89 TYR A CA 1
ATOM 724 C C . TYR A 1 89 ? 6.967 -5.657 -13.659 1.00 97.81 89 TYR A C 1
ATOM 726 O O . TYR A 1 89 ? 6.647 -4.753 -12.888 1.00 97.81 89 TYR A O 1
ATOM 734 N N . ASP A 1 90 ? 7.317 -6.872 -13.231 1.00 97.75 90 ASP A N 1
ATOM 735 C CA . ASP A 1 90 ? 7.262 -7.273 -11.825 1.00 97.75 90 ASP A CA 1
ATOM 736 C C . ASP A 1 90 ? 8.239 -6.445 -10.986 1.00 97.75 90 ASP A C 1
ATOM 738 O O . ASP A 1 90 ? 7.854 -5.927 -9.938 1.00 97.75 90 ASP A O 1
ATOM 742 N N . GLU A 1 91 ? 9.474 -6.250 -11.457 1.00 97.88 91 GLU A N 1
ATOM 743 C CA . GLU A 1 91 ? 10.477 -5.411 -10.791 1.00 97.88 91 GLU A CA 1
ATOM 744 C C . GLU A 1 91 ? 10.002 -3.952 -10.691 1.00 97.88 91 GLU A C 1
ATOM 746 O O . GLU A 1 91 ? 10.042 -3.352 -9.612 1.00 97.88 91 GLU A O 1
ATOM 751 N N . ALA A 1 92 ? 9.471 -3.396 -11.781 1.00 98.19 92 ALA A N 1
ATOM 752 C CA . ALA A 1 92 ? 8.944 -2.035 -11.791 1.00 98.19 92 ALA A CA 1
ATOM 753 C C . ALA A 1 92 ? 7.739 -1.870 -10.844 1.00 98.19 92 ALA A C 1
ATOM 755 O O . ALA A 1 92 ? 7.626 -0.870 -10.130 1.00 98.19 92 ALA A O 1
ATOM 756 N N . TYR A 1 93 ? 6.857 -2.871 -10.779 1.00 98.44 93 TYR A N 1
ATOM 757 C CA . TYR A 1 93 ? 5.699 -2.858 -9.890 1.00 98.44 93 TYR A CA 1
ATOM 758 C C . TYR A 1 93 ? 6.091 -2.980 -8.412 1.00 98.44 93 TYR A C 1
ATOM 760 O O . TYR A 1 93 ? 5.541 -2.275 -7.563 1.00 98.44 93 TYR A O 1
ATOM 768 N N . HIS A 1 94 ? 7.085 -3.811 -8.087 1.00 98.50 94 HIS A N 1
ATOM 769 C CA . HIS A 1 94 ? 7.654 -3.865 -6.739 1.00 98.50 94 HIS A CA 1
ATOM 770 C C . HIS A 1 94 ? 8.253 -2.514 -6.328 1.00 98.50 94 HIS A C 1
ATOM 772 O O . HIS A 1 94 ? 8.065 -2.084 -5.187 1.00 98.50 94 HIS A O 1
ATOM 778 N N . GLN A 1 95 ? 8.911 -1.808 -7.254 1.00 98.38 95 GLN A N 1
ATOM 779 C CA . GLN A 1 95 ? 9.439 -0.473 -6.983 1.00 98.38 95 GLN A CA 1
ATOM 780 C C . GLN A 1 95 ? 8.325 0.559 -6.750 1.00 98.38 95 GLN A C 1
ATOM 782 O O . GLN A 1 95 ? 8.427 1.356 -5.817 1.00 98.38 95 GLN A O 1
ATOM 787 N N . LEU A 1 96 ? 7.231 0.504 -7.518 1.00 98.19 96 LEU A N 1
ATOM 788 C CA . LEU A 1 96 ? 6.045 1.330 -7.264 1.00 98.19 96 LEU A CA 1
ATOM 789 C C . LEU A 1 96 ? 5.498 1.101 -5.850 1.00 98.19 96 LEU A C 1
ATOM 791 O O . LEU A 1 96 ? 5.183 2.056 -5.141 1.00 98.19 96 LEU A O 1
ATOM 795 N N . MET A 1 97 ? 5.418 -0.155 -5.403 1.00 98.31 97 MET A N 1
ATOM 796 C CA . MET A 1 97 ? 4.955 -0.468 -4.048 1.00 98.31 97 MET A CA 1
ATOM 797 C C . MET A 1 97 ? 5.906 0.055 -2.964 1.00 98.31 97 MET A C 1
ATOM 799 O O . MET A 1 97 ? 5.429 0.545 -1.941 1.00 98.31 97 MET A O 1
ATOM 803 N N . LEU A 1 98 ? 7.225 -0.000 -3.180 1.00 97.88 98 LEU A N 1
ATOM 804 C CA . LEU A 1 98 ? 8.209 0.587 -2.262 1.00 97.88 98 LEU A CA 1
ATOM 805 C C . LEU A 1 98 ? 7.992 2.094 -2.084 1.00 97.88 98 LEU A C 1
ATOM 807 O O . LEU A 1 98 ? 7.980 2.578 -0.951 1.00 97.88 98 LEU A O 1
ATOM 811 N N . ASP A 1 99 ? 7.764 2.823 -3.175 1.00 97.06 99 ASP A N 1
ATOM 812 C CA . ASP A 1 99 ? 7.566 4.273 -3.116 1.00 97.06 99 ASP A CA 1
ATOM 813 C C . ASP A 1 99 ? 6.233 4.653 -2.468 1.00 97.06 99 ASP A C 1
ATOM 815 O O . ASP A 1 99 ? 6.195 5.539 -1.612 1.00 97.06 99 ASP A O 1
ATOM 819 N N . LEU A 1 100 ? 5.145 3.945 -2.794 1.00 97.31 100 LEU A N 1
ATOM 820 C CA . LEU A 1 100 ? 3.851 4.162 -2.139 1.00 97.31 100 LEU A CA 1
ATOM 821 C C . LEU A 1 100 ? 3.925 3.878 -0.633 1.00 97.31 100 LEU A C 1
ATOM 823 O O . LEU A 1 100 ? 3.348 4.618 0.167 1.00 97.31 100 LEU A O 1
ATOM 827 N N . ILE A 1 101 ? 4.666 2.844 -0.222 1.00 97.00 101 ILE A N 1
ATOM 828 C CA . ILE A 1 101 ? 4.881 2.538 1.196 1.00 97.00 101 ILE A CA 1
ATOM 829 C C . ILE A 1 101 ? 5.728 3.613 1.874 1.00 97.00 101 ILE A C 1
ATOM 831 O O . ILE A 1 101 ? 5.405 4.000 2.997 1.00 97.00 101 ILE A O 1
ATOM 835 N N . ALA A 1 102 ? 6.743 4.166 1.208 1.00 95.94 102 ALA A N 1
ATOM 836 C CA . ALA A 1 102 ? 7.497 5.295 1.746 1.00 95.94 102 ALA A CA 1
ATOM 837 C C . ALA A 1 102 ? 6.573 6.485 2.070 1.00 95.94 102 ALA A C 1
ATOM 839 O O . ALA A 1 102 ? 6.626 7.028 3.178 1.00 95.94 102 ALA A O 1
ATOM 840 N N . GLN A 1 103 ? 5.649 6.829 1.165 1.00 95.38 103 GLN A N 1
ATOM 841 C CA . GLN A 1 103 ? 4.633 7.858 1.419 1.00 95.38 103 GLN A CA 1
ATOM 842 C C . GLN A 1 103 ? 3.683 7.460 2.562 1.00 95.38 103 GLN A C 1
ATOM 844 O O . GLN A 1 103 ? 3.395 8.272 3.449 1.00 95.38 103 GLN A O 1
ATOM 849 N N . GLN A 1 104 ? 3.224 6.204 2.583 1.00 95.94 104 GLN A N 1
ATOM 850 C CA . GLN A 1 104 ? 2.323 5.688 3.616 1.00 95.94 104 GLN A CA 1
ATOM 851 C C . GLN A 1 104 ? 2.953 5.755 5.010 1.00 95.94 104 GLN A C 1
ATOM 853 O O . GLN A 1 104 ? 2.270 6.124 5.968 1.00 95.94 104 GLN A O 1
ATOM 858 N N . ILE A 1 105 ? 4.243 5.437 5.144 1.00 94.31 105 ILE A N 1
ATOM 859 C CA . ILE A 1 105 ? 4.974 5.528 6.412 1.00 94.31 105 ILE A CA 1
ATOM 860 C C . ILE A 1 105 ? 4.947 6.968 6.919 1.00 94.31 105 ILE A C 1
ATOM 862 O O . ILE A 1 105 ? 4.564 7.210 8.066 1.00 94.31 105 ILE A O 1
ATOM 866 N N . VAL A 1 106 ? 5.292 7.929 6.057 1.00 93.38 106 VAL A N 1
ATOM 867 C CA . VAL A 1 106 ? 5.320 9.351 6.418 1.00 93.38 106 VAL A CA 1
ATOM 868 C C . VAL A 1 106 ? 3.927 9.840 6.818 1.00 93.38 106 VAL A C 1
ATOM 870 O O . VAL A 1 106 ? 3.787 10.445 7.881 1.00 93.38 106 VAL A O 1
ATOM 873 N N . SER A 1 107 ? 2.889 9.528 6.035 1.00 93.31 107 SER A N 1
ATOM 874 C CA . SER A 1 107 ? 1.500 9.908 6.338 1.00 93.31 107 SER A CA 1
ATOM 875 C C . SER A 1 107 ? 1.011 9.294 7.656 1.00 93.31 107 SER A C 1
ATOM 877 O O . SER A 1 107 ? 0.460 9.990 8.511 1.00 93.31 107 SER A O 1
ATOM 879 N N . THR A 1 108 ? 1.290 8.009 7.881 1.00 92.88 108 THR A N 1
ATOM 880 C CA . THR A 1 108 ? 0.888 7.303 9.106 1.00 92.88 108 THR A CA 1
ATOM 881 C C . THR A 1 108 ? 1.554 7.925 10.334 1.00 92.88 108 THR A C 1
ATOM 883 O O . THR A 1 108 ? 0.883 8.196 11.332 1.00 92.88 108 THR A O 1
ATOM 886 N N . GLN A 1 109 ? 2.854 8.236 10.255 1.00 90.81 109 GLN A N 1
ATOM 887 C CA . GLN A 1 109 ? 3.616 8.859 11.343 1.00 90.81 109 GLN A CA 1
ATOM 888 C C . GLN A 1 109 ? 3.043 10.206 11.806 1.00 90.81 109 GLN A C 1
ATOM 890 O O . GLN A 1 109 ? 3.183 10.539 12.984 1.00 90.81 109 GLN A O 1
ATOM 895 N N . LEU A 1 110 ? 2.350 10.954 10.937 1.00 89.56 110 LEU A N 1
ATOM 896 C CA . LEU A 1 110 ? 1.700 12.216 11.315 1.00 89.56 110 LEU A CA 1
ATOM 897 C C . LEU A 1 110 ? 0.575 12.024 12.342 1.00 89.56 110 LEU A C 1
ATOM 899 O O . LEU A 1 110 ? 0.313 12.927 13.135 1.00 89.56 110 LEU A O 1
ATOM 903 N N . VAL A 1 111 ? -0.083 10.860 12.355 1.00 89.50 111 VAL A N 1
ATOM 904 C CA . VAL A 1 111 ? -1.236 10.597 13.234 1.00 89.50 111 VAL A CA 1
ATOM 905 C C . VAL A 1 111 ? -0.929 9.658 14.390 1.00 89.50 111 VAL A C 1
ATOM 907 O O . VAL A 1 111 ? -1.549 9.789 15.450 1.00 89.50 111 VAL A O 1
ATOM 910 N N . ILE A 1 112 ? 0.038 8.749 14.236 1.00 88.81 112 ILE A N 1
ATOM 911 C CA . ILE A 1 112 ? 0.402 7.794 15.295 1.00 88.81 112 ILE A CA 1
ATOM 912 C C . ILE A 1 112 ? 1.403 8.358 16.310 1.00 88.81 112 ILE A C 1
ATOM 914 O O . ILE A 1 112 ? 1.592 7.750 17.361 1.00 88.81 112 ILE A O 1
ATOM 918 N N . HIS A 1 113 ? 2.016 9.518 16.044 1.00 77.00 113 HIS A N 1
ATOM 919 C CA . HIS A 1 113 ? 2.960 10.137 16.977 1.00 77.00 113 HIS A CA 1
ATOM 920 C C . HIS A 1 113 ? 2.333 10.305 18.376 1.00 77.00 113 HIS A C 1
ATOM 922 O O . HIS A 1 113 ? 1.206 10.797 18.510 1.00 77.00 113 HIS A O 1
ATOM 928 N N . ASN A 1 114 ? 3.057 9.855 19.409 1.00 76.38 114 ASN A N 1
ATOM 929 C CA . ASN A 1 114 ? 2.629 9.825 20.816 1.00 76.38 114 ASN A CA 1
ATOM 930 C C . ASN A 1 114 ? 1.306 9.082 21.081 1.00 76.38 114 ASN A C 1
ATOM 932 O O . ASN A 1 114 ? 0.585 9.403 22.025 1.00 76.38 114 ASN A O 1
ATOM 936 N N . SER A 1 115 ? 0.967 8.090 20.256 1.00 79.56 115 SER A N 1
ATOM 937 C CA . SER A 1 115 ? -0.200 7.231 20.453 1.00 79.56 115 SER A CA 1
ATOM 938 C C . SER A 1 115 ? 0.242 5.773 20.609 1.00 79.56 115 SER A C 1
ATOM 940 O O . SER A 1 115 ? 1.009 5.298 19.773 1.00 79.56 115 SER A O 1
ATOM 942 N N . PRO A 1 116 ? -0.253 5.025 21.613 1.00 84.50 116 PRO A N 1
ATOM 943 C CA . PRO A 1 116 ? 0.082 3.613 21.807 1.00 84.50 116 PRO A CA 1
ATOM 944 C C . PRO A 1 116 ? -0.696 2.724 20.818 1.00 84.50 116 PRO A C 1
ATOM 946 O O . PRO A 1 116 ? -1.534 1.909 21.209 1.00 84.50 116 PRO A O 1
ATOM 949 N N . VAL A 1 117 ? -0.476 2.925 19.517 1.00 90.25 117 VAL A N 1
ATOM 950 C CA . VAL A 1 117 ? -1.092 2.119 18.456 1.00 90.25 117 VAL A CA 1
ATOM 951 C C . VAL A 1 117 ? -0.416 0.753 18.425 1.00 90.25 117 VAL A C 1
ATOM 953 O O . VAL A 1 117 ? 0.798 0.673 18.293 1.00 90.25 117 VAL A O 1
ATOM 956 N N . LYS A 1 118 ? -1.209 -0.316 18.556 1.00 92.12 118 LYS A N 1
ATOM 957 C CA . LYS A 1 118 ? -0.721 -1.709 18.570 1.00 92.12 118 LYS A CA 1
ATOM 958 C C . LYS A 1 118 ? -1.113 -2.518 17.337 1.00 92.12 118 LYS A C 1
ATOM 960 O O . LYS A 1 118 ? -0.529 -3.562 17.086 1.00 92.12 118 LYS A O 1
ATOM 965 N N . LYS A 1 119 ? -2.151 -2.086 16.620 1.00 93.88 119 LYS A N 1
ATOM 966 C CA . LYS A 1 119 ? -2.726 -2.821 15.492 1.00 93.88 119 LYS A CA 1
ATOM 967 C C . LYS A 1 119 ? -3.028 -1.866 14.351 1.00 93.88 119 LYS A C 1
ATOM 969 O O . LYS A 1 119 ? -3.543 -0.773 14.595 1.00 93.88 119 LYS A O 1
ATOM 974 N N . VAL A 1 120 ? -2.757 -2.311 13.133 1.00 94.12 120 VAL A N 1
ATOM 975 C CA . VAL A 1 120 ? -3.087 -1.622 11.886 1.00 94.12 120 VAL A CA 1
ATOM 976 C C . VAL A 1 120 ? -4.020 -2.523 11.091 1.00 94.12 120 VAL A C 1
ATOM 978 O O . VAL A 1 120 ? -3.696 -3.674 10.815 1.00 94.12 120 VAL A O 1
ATOM 981 N N . PHE A 1 121 ? -5.183 -1.993 10.725 1.00 93.50 121 PHE A N 1
ATOM 982 C CA . PHE A 1 121 ? -6.145 -2.676 9.867 1.00 93.50 121 PHE A CA 1
ATOM 983 C C . PHE A 1 121 ? -6.166 -1.972 8.515 1.00 93.50 121 PHE A C 1
ATOM 985 O O . PHE A 1 121 ? -6.406 -0.766 8.454 1.00 93.50 121 PHE A O 1
ATOM 992 N N . VAL A 1 122 ? -5.907 -2.722 7.449 1.00 93.75 122 VAL A N 1
ATOM 993 C CA . VAL A 1 122 ? -5.950 -2.233 6.070 1.00 93.75 122 VAL A CA 1
ATOM 994 C C . VAL A 1 122 ? -7.179 -2.817 5.393 1.00 93.75 122 VAL A C 1
ATOM 996 O O . VAL A 1 122 ? -7.337 -4.034 5.356 1.00 93.75 122 VAL A O 1
ATOM 999 N N . ASP A 1 123 ? -8.025 -1.954 4.846 1.00 89.69 123 ASP A N 1
ATOM 1000 C CA . ASP A 1 123 ? -9.214 -2.318 4.070 1.00 89.69 123 ASP A CA 1
ATOM 1001 C C . ASP A 1 123 ? -9.108 -1.732 2.645 1.00 89.69 123 ASP A C 1
ATOM 1003 O O . ASP A 1 123 ? -8.242 -0.898 2.363 1.00 89.69 123 ASP A O 1
ATOM 1007 N N . GLY A 1 124 ? -9.971 -2.171 1.729 1.00 88.12 124 GLY A N 1
ATOM 1008 C CA . GLY A 1 124 ? -10.012 -1.716 0.338 1.00 88.12 124 GLY A CA 1
ATOM 1009 C C . GLY A 1 124 ? -9.065 -2.469 -0.604 1.00 88.12 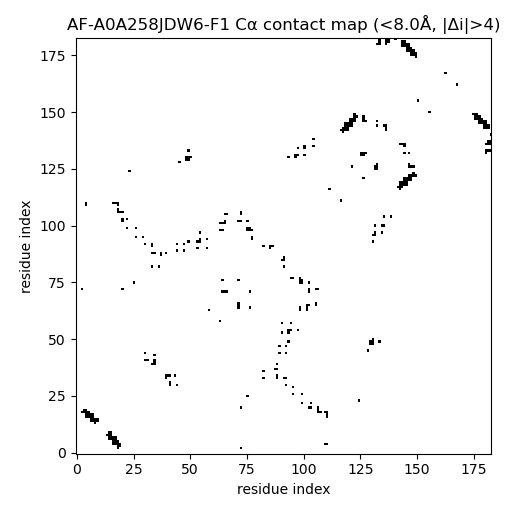124 GLY A C 1
ATOM 1010 O O . GLY A 1 124 ? -8.694 -3.614 -0.364 1.00 88.12 124 GLY A O 1
ATOM 1011 N N . GLY A 1 125 ? -8.692 -1.849 -1.729 1.00 90.88 125 GLY A N 1
ATOM 1012 C CA . GLY A 1 125 ? -7.906 -2.513 -2.783 1.00 90.88 125 GLY A CA 1
ATOM 1013 C C . GLY A 1 125 ? -6.531 -3.007 -2.317 1.00 90.88 125 GLY A C 1
ATOM 1014 O O . GLY A 1 125 ? -6.143 -4.135 -2.623 1.00 90.88 125 GLY A O 1
ATOM 1015 N N . PHE A 1 126 ? -5.823 -2.202 -1.518 1.00 94.38 126 PHE A N 1
ATOM 1016 C CA . PHE A 1 126 ? -4.488 -2.543 -1.018 1.00 94.38 126 PHE A CA 1
ATOM 1017 C C . PHE A 1 126 ? -4.472 -3.709 -0.027 1.00 94.38 126 PHE A C 1
ATOM 1019 O O . PHE A 1 126 ? -3.454 -4.387 0.065 1.00 94.38 126 PHE A O 1
ATOM 1026 N N . SER A 1 127 ? -5.584 -4.020 0.653 1.00 93.50 127 SER A N 1
ATOM 1027 C CA . SER A 1 127 ? -5.636 -5.176 1.563 1.00 93.50 127 SER A CA 1
ATOM 1028 C C . SER A 1 127 ? -5.458 -6.514 0.828 1.00 93.50 127 SER A C 1
ATOM 1030 O O . SER A 1 127 ? -5.022 -7.508 1.416 1.00 93.50 127 SER A O 1
ATOM 1032 N N . LYS A 1 128 ? -5.735 -6.530 -0.485 1.00 92.75 128 LYS A N 1
ATOM 1033 C CA . LYS A 1 128 ? -5.544 -7.676 -1.386 1.00 92.75 128 LYS A CA 1
ATOM 1034 C C . LYS A 1 128 ? -4.168 -7.697 -2.057 1.00 92.75 128 LYS A C 1
ATOM 1036 O O . LYS A 1 128 ? -3.822 -8.698 -2.675 1.00 92.75 128 LYS A O 1
ATOM 1041 N N . ASN A 1 129 ? -3.388 -6.622 -1.946 1.00 95.75 129 ASN A N 1
ATOM 1042 C CA . ASN A 1 129 ? -2.060 -6.525 -2.536 1.00 95.75 129 ASN A CA 1
ATOM 1043 C C . ASN A 1 129 ? -1.013 -7.084 -1.563 1.00 95.75 129 ASN A C 1
ATOM 1045 O O . ASN A 1 129 ? -0.696 -6.468 -0.545 1.00 95.75 129 ASN A O 1
ATOM 1049 N N . SER A 1 130 ? -0.461 -8.259 -1.873 1.00 95.38 130 SER A N 1
ATOM 1050 C CA . SER A 1 130 ? 0.507 -8.913 -0.989 1.00 95.38 130 SER A CA 1
ATOM 1051 C C . SER A 1 130 ? 1.800 -8.122 -0.822 1.00 95.38 130 SER A C 1
ATOM 1053 O O . SER A 1 130 ? 2.375 -8.160 0.260 1.00 95.38 130 SER A O 1
ATOM 1055 N N . ILE A 1 131 ? 2.267 -7.407 -1.849 1.00 97.81 131 ILE A N 1
ATOM 1056 C CA . ILE A 1 131 ? 3.511 -6.632 -1.762 1.00 97.81 131 ILE A CA 1
ATOM 1057 C C . ILE A 1 131 ? 3.325 -5.491 -0.766 1.00 97.81 131 ILE A C 1
ATOM 1059 O O . ILE A 1 131 ? 4.088 -5.372 0.190 1.00 97.81 131 ILE A O 1
ATOM 1063 N N . TYR A 1 132 ? 2.253 -4.718 -0.937 1.00 97.69 132 TYR A N 1
ATOM 1064 C CA . TYR A 1 132 ? 1.909 -3.610 -0.054 1.00 97.69 132 TYR A CA 1
ATOM 1065 C C . TYR A 1 132 ? 1.764 -4.064 1.403 1.00 97.69 132 TYR A C 1
ATOM 1067 O O . TYR A 1 132 ? 2.357 -3.473 2.302 1.00 97.69 132 TYR A O 1
ATOM 1075 N N . MET A 1 133 ? 1.014 -5.144 1.646 1.00 97.50 133 MET A N 1
ATOM 1076 C CA . MET A 1 133 ? 0.766 -5.635 3.004 1.00 97.50 133 MET A CA 1
ATOM 1077 C C . MET A 1 133 ? 2.035 -6.141 3.703 1.00 97.50 133 MET A C 1
ATOM 1079 O O . MET A 1 133 ? 2.214 -5.862 4.888 1.00 97.50 133 MET A O 1
ATOM 1083 N N . ASN A 1 134 ? 2.925 -6.842 2.989 1.00 97.62 134 ASN A N 1
ATOM 1084 C CA . ASN A 1 134 ? 4.199 -7.299 3.557 1.00 97.62 134 ASN A CA 1
ATOM 1085 C C . ASN A 1 134 ? 5.146 -6.124 3.841 1.00 97.62 134 ASN A C 1
ATOM 1087 O O . ASN A 1 134 ? 5.705 -6.045 4.931 1.00 97.62 134 ASN A O 1
ATOM 1091 N N . LEU A 1 135 ? 5.277 -5.174 2.909 1.00 97.56 135 LEU A N 1
ATOM 1092 C CA . LEU A 1 135 ? 6.111 -3.983 3.104 1.00 97.56 135 LEU A CA 1
ATOM 1093 C C . LEU A 1 135 ? 5.595 -3.089 4.242 1.00 97.56 135 LEU A C 1
ATOM 1095 O O . LEU A 1 135 ? 6.387 -2.507 4.980 1.00 97.56 135 LEU A O 1
ATOM 1099 N N . LEU A 1 136 ? 4.274 -2.997 4.420 1.00 97.19 136 LEU A N 1
ATOM 1100 C CA . LEU A 1 136 ? 3.680 -2.260 5.533 1.00 97.19 136 LEU A CA 1
ATOM 1101 C C . LEU A 1 136 ? 3.960 -2.937 6.883 1.00 97.19 136 LEU A C 1
ATOM 1103 O O . LEU A 1 136 ? 4.267 -2.245 7.852 1.00 97.19 136 LEU A O 1
ATOM 1107 N N . ALA A 1 137 ? 3.864 -4.269 6.949 1.00 96.75 137 ALA A N 1
ATOM 1108 C CA . ALA A 1 137 ? 4.205 -5.036 8.149 1.00 96.75 137 ALA A CA 1
ATOM 1109 C C . ALA A 1 137 ? 5.689 -4.895 8.510 1.00 96.75 137 ALA A C 1
ATOM 1111 O O . ALA A 1 137 ? 6.019 -4.678 9.674 1.00 96.75 137 ALA A O 1
ATOM 1112 N N . GLU A 1 138 ? 6.570 -4.926 7.508 1.00 96.12 138 GLU A N 1
ATOM 1113 C CA . GLU A 1 138 ? 8.003 -4.682 7.684 1.00 96.12 138 GLU A CA 1
ATOM 1114 C C . GLU A 1 138 ? 8.286 -3.269 8.222 1.00 96.12 138 GLU A C 1
ATOM 1116 O O . GLU A 1 138 ? 9.140 -3.089 9.087 1.00 96.12 138 GLU A O 1
ATOM 1121 N N . ALA A 1 139 ? 7.555 -2.258 7.746 1.00 94.50 139 ALA A N 1
ATOM 1122 C CA . ALA A 1 139 ? 7.751 -0.868 8.152 1.00 94.50 139 ALA A CA 1
ATOM 1123 C C . ALA A 1 139 ? 7.305 -0.558 9.594 1.00 94.50 139 ALA A C 1
ATOM 1125 O O . ALA A 1 139 ? 7.758 0.427 10.183 1.00 94.50 139 ALA A O 1
ATOM 1126 N N . PHE A 1 140 ? 6.416 -1.376 10.163 1.00 93.62 140 PHE A N 1
ATOM 1127 C CA . PHE A 1 140 ? 5.870 -1.201 11.510 1.00 93.62 140 PHE A CA 1
ATOM 1128 C C . PHE A 1 140 ? 5.972 -2.503 12.327 1.00 93.62 140 PHE A C 1
ATOM 1130 O O . PHE A 1 140 ? 4.942 -3.056 12.713 1.00 93.62 140 PHE A O 1
ATOM 1137 N N . PRO A 1 141 ? 7.190 -2.984 12.652 1.00 92.88 141 PRO A N 1
ATOM 1138 C CA . PRO A 1 141 ? 7.394 -4.301 13.271 1.00 92.88 141 PRO A CA 1
ATOM 1139 C C . PRO A 1 141 ? 6.770 -4.427 14.670 1.00 92.88 141 PRO A C 1
ATOM 1141 O O . PRO A 1 141 ? 6.371 -5.514 15.083 1.00 92.88 141 PRO A O 1
ATOM 1144 N N . GLU A 1 142 ? 6.629 -3.305 15.380 1.00 91.56 142 GLU A N 1
ATOM 1145 C CA . GLU A 1 142 ? 5.999 -3.221 16.706 1.00 91.56 142 GLU A CA 1
ATOM 1146 C C . GLU A 1 142 ? 4.457 -3.258 16.654 1.00 91.56 142 GLU A C 1
ATOM 1148 O O . GLU A 1 142 ? 3.796 -3.271 17.696 1.00 91.56 142 GLU A O 1
ATOM 1153 N N . MET A 1 143 ? 3.858 -3.226 15.457 1.00 93.56 143 MET A N 1
ATOM 1154 C CA . MET A 1 143 ? 2.410 -3.236 15.257 1.00 93.56 143 MET A CA 1
ATOM 1155 C C . MET A 1 143 ? 1.962 -4.523 14.569 1.00 93.56 143 MET A C 1
ATOM 1157 O O . MET A 1 143 ? 2.585 -5.014 13.634 1.00 93.56 143 MET A O 1
ATOM 1161 N N . GLU A 1 144 ? 0.813 -5.048 14.983 1.00 94.75 144 GLU A N 1
ATOM 1162 C CA . GLU A 1 144 ? 0.177 -6.152 14.273 1.00 94.75 144 GLU A CA 1
ATOM 1163 C C . GLU A 1 144 ? -0.566 -5.621 13.038 1.00 94.75 144 GLU A C 1
ATOM 1165 O O . GLU A 1 144 ? -1.527 -4.856 13.175 1.00 94.75 144 GLU A O 1
ATOM 1170 N N . VAL A 1 145 ? -0.154 -6.031 11.837 1.00 96.19 145 VAL A N 1
ATOM 1171 C CA . VAL A 1 145 ? -0.792 -5.609 10.583 1.00 96.19 145 VAL A CA 1
ATOM 1172 C C . VAL A 1 145 ? -1.775 -6.673 10.098 1.00 96.19 145 VAL A C 1
ATOM 1174 O O . VAL A 1 145 ? -1.427 -7.843 9.931 1.00 96.19 145 VAL A O 1
ATOM 1177 N N . TYR A 1 146 ? -3.016 -6.261 9.844 1.00 95.00 146 TYR A N 1
ATOM 1178 C CA . TYR A 1 146 ? -4.085 -7.122 9.349 1.00 95.00 146 TYR A CA 1
ATOM 1179 C C . TYR A 1 146 ? -4.667 -6.564 8.054 1.00 95.00 146 TYR A C 1
ATOM 1181 O O . TYR A 1 146 ? -5.063 -5.398 8.000 1.00 95.00 146 TYR A O 1
ATOM 1189 N N . ALA A 1 147 ? -4.801 -7.410 7.035 1.00 92.88 147 ALA A N 1
ATOM 1190 C CA . ALA A 1 147 ? -5.761 -7.149 5.971 1.00 92.88 147 ALA A CA 1
ATOM 1191 C C . ALA A 1 147 ? -7.151 -7.484 6.514 1.00 92.88 147 ALA A C 1
ATOM 1193 O O . ALA A 1 147 ? -7.412 -8.627 6.894 1.00 92.88 147 ALA A O 1
ATOM 1194 N N . ALA A 1 148 ? -8.015 -6.479 6.575 1.00 87.00 148 ALA A N 1
ATOM 1195 C CA . ALA A 1 148 ? -9.422 -6.644 6.871 1.00 87.00 148 ALA A CA 1
ATOM 1196 C C . ALA A 1 148 ? -10.185 -6.780 5.552 1.00 87.00 148 ALA A C 1
ATOM 1198 O O . ALA A 1 148 ? -9.955 -6.030 4.603 1.00 87.00 148 ALA A O 1
ATOM 1199 N N . SER A 1 149 ? -11.090 -7.749 5.500 1.00 80.50 149 SER A N 1
ATOM 1200 C CA . SER A 1 149 ? -12.053 -7.895 4.420 1.00 80.50 149 SER A CA 1
ATOM 1201 C C . SER A 1 149 ? -13.444 -7.824 5.024 1.00 80.50 149 SER A C 1
ATOM 1203 O O . SER A 1 149 ? -13.851 -8.690 5.798 1.00 80.50 149 SER A O 1
ATOM 1205 N N . MET A 1 150 ? -14.170 -6.765 4.678 1.00 77.06 150 MET A N 1
ATOM 1206 C CA . MET A 1 150 ? -15.590 -6.638 4.976 1.00 77.06 150 MET A CA 1
ATOM 1207 C C . MET A 1 150 ? -16.309 -6.006 3.787 1.00 77.06 150 MET A C 1
ATOM 1209 O O . MET A 1 150 ? -15.806 -5.079 3.150 1.00 77.06 150 MET A O 1
ATOM 1213 N N . ALA A 1 151 ? -17.509 -6.488 3.475 1.00 67.00 151 ALA A N 1
ATOM 1214 C CA . ALA A 1 151 ? -18.348 -5.816 2.496 1.00 67.00 151 ALA A CA 1
ATOM 1215 C C . ALA A 1 151 ? -18.925 -4.533 3.117 1.00 67.00 151 ALA A C 1
ATOM 1217 O O . ALA A 1 151 ? -19.555 -4.578 4.171 1.00 67.00 151 ALA A O 1
ATOM 1218 N N . GLN A 1 152 ? -18.753 -3.395 2.437 1.00 74.12 152 GLN A N 1
ATOM 1219 C CA . GLN A 1 152 ? -19.446 -2.137 2.750 1.00 74.12 152 GLN A CA 1
ATOM 1220 C C . GLN A 1 152 ? -19.220 -1.616 4.188 1.00 74.12 152 GLN A C 1
ATOM 1222 O O . GLN A 1 152 ? -20.183 -1.302 4.898 1.00 74.12 152 GLN A O 1
ATOM 1227 N N . ALA A 1 153 ? -17.950 -1.463 4.592 1.00 80.50 153 ALA A N 1
ATOM 1228 C CA . ALA A 1 153 ? -17.521 -1.045 5.934 1.00 80.50 153 ALA A CA 1
ATOM 1229 C C . ALA A 1 153 ? -18.308 0.142 6.520 1.00 80.50 153 ALA A C 1
ATOM 1231 O O . ALA A 1 153 ? -18.755 0.100 7.667 1.00 80.50 153 ALA A O 1
ATOM 1232 N N . SER A 1 154 ? -18.535 1.194 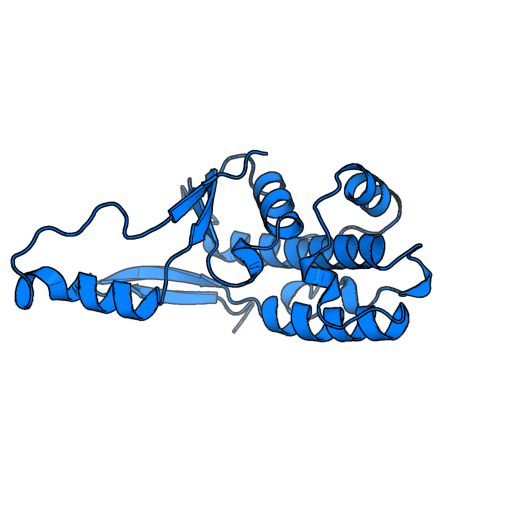5.725 1.00 82.44 154 SER A N 1
ATOM 1233 C CA . SER A 1 154 ? -19.277 2.381 6.170 1.00 82.44 154 SER A CA 1
ATOM 1234 C C . SER A 1 154 ? -20.735 2.070 6.517 1.00 82.44 154 SER A C 1
ATOM 1236 O O . SER A 1 154 ? -21.231 2.514 7.552 1.00 82.44 154 SER A O 1
ATOM 1238 N N . SER A 1 155 ? -21.418 1.284 5.680 1.00 85.62 155 SER A N 1
ATOM 1239 C CA . SER A 1 155 ? -22.816 0.902 5.915 1.00 85.62 155 SER A CA 1
ATOM 1240 C C . SER A 1 155 ? -22.953 -0.041 7.113 1.00 85.62 155 SER A C 1
ATOM 1242 O O . SER A 1 155 ? -23.853 0.135 7.934 1.00 85.62 155 SER A O 1
ATOM 1244 N N . LEU A 1 156 ? -22.005 -0.972 7.274 1.00 85.62 156 LEU A N 1
ATOM 1245 C CA . LEU A 1 156 ? -21.938 -1.867 8.422 1.00 85.62 156 LEU A CA 1
ATOM 1246 C C . LEU A 1 156 ? -21.733 -1.073 9.718 1.00 85.62 156 LEU A C 1
ATOM 1248 O O . LEU A 1 156 ? -22.449 -1.288 10.694 1.00 85.62 156 LEU A O 1
ATOM 1252 N N . GLY A 1 157 ? -20.817 -0.101 9.714 1.00 85.62 157 GLY A N 1
ATOM 1253 C CA . GLY A 1 157 ? -20.594 0.796 10.848 1.00 85.62 157 GLY A CA 1
ATOM 1254 C C . GLY A 1 157 ? -21.852 1.574 11.245 1.00 85.62 157 GLY A C 1
ATOM 1255 O O . GLY A 1 157 ? -22.173 1.656 12.433 1.00 85.62 157 GLY A O 1
ATOM 1256 N N . ALA A 1 158 ? -22.603 2.087 10.265 1.00 87.88 158 ALA A N 1
ATOM 1257 C CA . ALA A 1 158 ? -23.874 2.768 10.509 1.00 87.88 158 ALA A CA 1
ATOM 1258 C C . ALA A 1 158 ? -24.931 1.821 11.105 1.00 87.88 158 ALA A C 1
ATOM 1260 O O . ALA A 1 158 ? -25.553 2.154 12.115 1.00 87.88 158 ALA A O 1
ATOM 1261 N N . ALA A 1 159 ? -25.088 0.620 10.540 1.00 88.75 159 ALA A N 1
ATOM 1262 C CA . ALA A 1 159 ? -26.028 -0.385 11.033 1.00 88.75 159 ALA A CA 1
ATOM 1263 C C . ALA A 1 159 ? -25.708 -0.824 12.473 1.00 88.75 159 ALA A C 1
ATOM 1265 O O . ALA A 1 159 ? -26.617 -0.933 13.300 1.00 88.75 159 ALA A O 1
ATOM 1266 N N . LEU A 1 160 ? -24.421 -1.005 12.796 1.00 88.62 160 LEU A N 1
ATOM 1267 C CA . LEU A 1 160 ? -23.942 -1.331 14.142 1.00 88.62 160 LEU A CA 1
ATOM 1268 C C . LEU A 1 160 ? -24.190 -0.195 15.142 1.00 88.62 160 LEU A C 1
ATOM 1270 O O . LEU A 1 160 ? -24.523 -0.461 16.298 1.00 88.62 160 LEU A O 1
ATOM 1274 N N . ALA A 1 161 ? -24.067 1.065 14.714 1.00 89.19 161 ALA A N 1
ATOM 1275 C CA . ALA A 1 161 ? -24.297 2.224 15.577 1.00 89.19 161 ALA A CA 1
ATOM 1276 C C . ALA A 1 161 ? -25.750 2.308 16.074 1.00 89.19 161 ALA A C 1
ATOM 1278 O O . ALA A 1 161 ? -25.980 2.702 17.218 1.00 89.19 161 ALA A O 1
ATOM 1279 N N . ILE A 1 162 ? -26.714 1.890 15.247 1.00 91.12 162 ILE A N 1
ATOM 1280 C CA . ILE A 1 162 ? -28.137 1.862 15.606 1.00 91.12 162 ILE A CA 1
ATOM 1281 C C . ILE A 1 162 ? -28.649 0.471 16.001 1.00 91.12 162 ILE A C 1
ATOM 1283 O O . ILE A 1 162 ? -29.814 0.373 16.368 1.00 91.12 162 ILE A O 1
ATOM 1287 N N . HIS A 1 163 ? -27.824 -0.588 15.964 1.00 90.56 163 HIS A N 1
ATOM 1288 C CA . HIS A 1 163 ? -28.234 -2.001 16.128 1.00 90.56 163 HIS A CA 1
ATOM 1289 C C . HIS A 1 163 ? -29.216 -2.224 17.277 1.00 90.56 163 HIS A C 1
ATOM 1291 O O . HIS A 1 163 ? -30.272 -2.815 17.080 1.00 90.56 163 HIS A O 1
ATOM 1297 N N . LYS A 1 164 ? -28.917 -1.651 18.449 1.00 88.75 164 LYS A N 1
ATOM 1298 C CA . LYS A 1 164 ? -29.750 -1.762 19.658 1.00 88.75 164 LYS A CA 1
ATOM 1299 C C . LYS A 1 164 ? -31.185 -1.244 19.491 1.00 88.75 164 LYS A C 1
ATOM 1301 O O . LYS A 1 164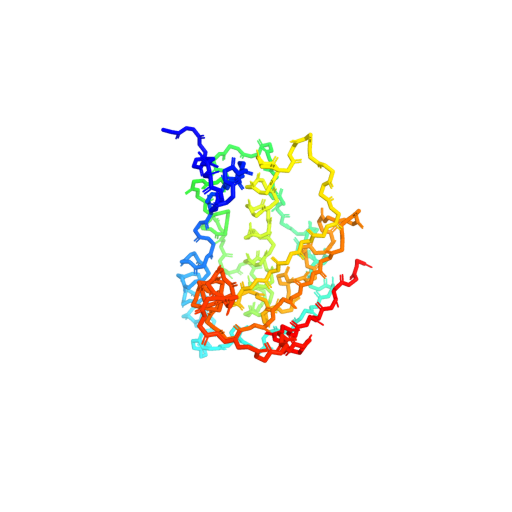 ? -32.049 -1.635 20.266 1.00 88.75 164 LYS A O 1
ATOM 1306 N N . ASN A 1 165 ? -31.426 -0.368 18.519 1.00 90.62 165 ASN A N 1
ATOM 1307 C CA . ASN A 1 165 ? -32.703 0.310 18.310 1.00 90.62 165 ASN A CA 1
ATOM 1308 C C . ASN A 1 165 ? -33.561 -0.344 17.217 1.00 90.62 165 ASN A C 1
ATOM 1310 O O . ASN A 1 165 ? -34.757 -0.079 17.173 1.00 90.62 165 ASN A O 1
ATOM 1314 N N . TRP A 1 166 ? -32.981 -1.163 16.330 1.00 90.25 166 TRP A N 1
ATOM 1315 C CA . TRP A 1 166 ? -33.712 -1.768 15.204 1.00 90.25 166 TRP A CA 1
ATOM 1316 C C . TRP A 1 166 ? -33.623 -3.299 15.144 1.00 90.25 166 TRP A C 1
ATOM 1318 O O . TRP A 1 166 ? -34.416 -3.918 14.438 1.00 90.25 166 TRP A O 1
ATOM 1328 N N . ASN A 1 167 ? -32.690 -3.927 15.873 1.00 89.44 167 ASN A N 1
ATOM 1329 C CA . ASN A 1 167 ? -32.468 -5.369 15.838 1.00 89.44 167 ASN A CA 1
ATOM 1330 C C . ASN A 1 167 ? -32.211 -5.941 17.244 1.00 89.44 167 ASN A C 1
ATOM 1332 O O . ASN A 1 167 ? -31.323 -5.501 17.971 1.00 89.44 167 ASN A O 1
ATOM 1336 N N . THR A 1 168 ? -32.987 -6.957 17.621 1.00 89.00 168 THR A N 1
ATOM 1337 C CA . THR A 1 168 ? -32.896 -7.638 18.924 1.00 89.00 168 THR A CA 1
ATOM 1338 C C . THR A 1 168 ? -31.987 -8.867 18.905 1.00 89.00 168 THR A C 1
ATOM 1340 O O . THR A 1 168 ? -31.686 -9.423 19.961 1.00 89.00 168 THR A O 1
ATOM 1343 N N . LYS A 1 169 ? -31.537 -9.307 17.722 1.00 90.56 169 LYS A N 1
ATOM 1344 C CA . LYS A 1 169 ? -30.615 -10.440 17.578 1.00 90.56 169 LYS A CA 1
ATOM 1345 C C . LYS A 1 169 ? -29.196 -10.053 18.019 1.00 90.56 169 LYS A C 1
ATOM 1347 O O . LYS A 1 169 ? -28.824 -8.878 17.932 1.00 90.56 169 LYS A O 1
ATOM 1352 N N . PRO A 1 170 ? -28.378 -11.023 18.466 1.00 87.81 170 PRO A N 1
ATOM 1353 C CA . PRO A 1 170 ? -26.971 -10.766 18.743 1.00 87.81 170 PRO A CA 1
ATOM 1354 C C . PRO A 1 170 ? -26.234 -10.322 17.473 1.00 87.81 170 PRO A C 1
ATOM 1356 O O . PRO A 1 170 ? -26.584 -10.718 16.360 1.00 87.81 170 PRO A O 1
ATOM 1359 N N . ILE A 1 171 ? -25.204 -9.497 17.656 1.00 86.12 171 ILE A N 1
ATOM 1360 C CA . ILE A 1 171 ? -24.260 -9.152 16.591 1.00 86.12 171 ILE A CA 1
ATOM 1361 C C . ILE A 1 171 ? -23.449 -10.414 16.278 1.00 86.12 171 ILE A C 1
ATOM 1363 O O . ILE A 1 171 ? -22.968 -11.077 17.196 1.00 86.12 171 ILE A O 1
ATOM 1367 N N . GLN A 1 172 ? -23.342 -10.763 14.998 1.00 81.94 172 GLN A N 1
ATOM 1368 C CA . GLN A 1 172 ? -22.575 -11.924 14.556 1.00 81.94 172 GLN A CA 1
ATOM 1369 C C . GLN A 1 172 ? -21.065 -11.670 14.704 1.00 81.94 172 GLN A C 1
ATOM 1371 O O . GLN A 1 172 ? -20.603 -10.536 14.575 1.00 81.94 172 GLN A O 1
ATOM 1376 N N . ASN A 1 173 ? -20.297 -12.717 15.009 1.00 74.75 173 ASN A N 1
ATOM 1377 C CA . ASN A 1 173 ? -18.863 -12.597 15.305 1.00 74.75 173 ASN A CA 1
ATOM 1378 C C . ASN A 1 173 ? -17.968 -12.692 14.056 1.00 74.75 173 ASN A C 1
ATOM 1380 O O . ASN A 1 173 ? -16.780 -12.401 14.139 1.00 74.75 173 ASN A O 1
ATOM 1384 N N . ASP A 1 174 ? -18.531 -13.078 12.916 1.00 78.81 174 ASP A N 1
ATOM 1385 C CA . ASP A 1 174 ? -17.886 -13.325 11.621 1.00 78.81 174 ASP A CA 1
ATOM 1386 C C . ASP A 1 174 ? -18.131 -12.189 10.611 1.00 78.81 174 ASP A C 1
ATOM 1388 O O . ASP A 1 174 ? -18.021 -12.365 9.404 1.00 78.81 174 ASP A O 1
ATOM 1392 N N . LEU A 1 175 ? -18.445 -10.985 11.099 1.00 79.69 175 LEU A N 1
ATOM 1393 C CA . LEU A 1 175 ? -18.701 -9.813 10.251 1.00 79.69 175 LEU A CA 1
ATOM 1394 C C . LEU A 1 175 ? -17.448 -9.275 9.539 1.00 79.69 175 LEU A C 1
ATOM 1396 O O . LEU A 1 175 ? -17.570 -8.429 8.652 1.00 79.69 175 LEU A O 1
ATOM 1400 N N . ILE A 1 176 ? -16.254 -9.688 9.973 1.00 82.31 176 ILE A N 1
ATOM 1401 C CA . ILE A 1 176 ? -14.971 -9.191 9.474 1.00 82.31 176 ILE A CA 1
ATOM 1402 C C . ILE A 1 176 ? -13.995 -10.360 9.367 1.00 82.31 176 ILE A C 1
ATOM 1404 O O . ILE A 1 176 ? -13.656 -10.974 10.379 1.00 82.31 176 ILE A O 1
ATOM 1408 N N . ASP A 1 177 ? -13.473 -10.586 8.165 1.00 85.12 177 ASP A N 1
ATOM 1409 C CA . ASP A 1 177 ? -12.353 -11.496 7.952 1.00 85.12 177 ASP A CA 1
ATOM 1410 C C . ASP A 1 177 ? -11.034 -10.751 8.153 1.00 85.12 177 ASP A C 1
ATOM 1412 O O . ASP A 1 177 ? -10.817 -9.672 7.593 1.00 85.12 177 ASP A O 1
ATOM 1416 N N . LEU A 1 178 ? -10.133 -11.333 8.945 1.00 88.00 178 LEU A N 1
ATOM 1417 C CA . LEU A 1 178 ? -8.816 -10.771 9.231 1.00 88.00 178 LEU A CA 1
ATOM 1418 C C . LEU A 1 178 ? -7.720 -11.731 8.772 1.00 88.00 178 LEU A C 1
ATOM 1420 O O . LEU A 1 178 ? -7.641 -12.868 9.234 1.00 88.00 178 LEU A O 1
ATOM 1424 N N . LYS A 1 179 ? -6.817 -11.244 7.919 1.00 91.81 179 LYS A N 1
ATOM 1425 C CA . LYS A 1 179 ? -5.577 -11.937 7.557 1.00 91.81 179 LYS A CA 1
ATOM 1426 C C . LYS A 1 179 ? -4.392 -11.212 8.179 1.00 91.81 179 LYS A C 1
ATOM 1428 O O . LYS A 1 179 ? -4.113 -10.068 7.828 1.00 91.81 179 LYS A O 1
ATOM 1433 N N . PHE A 1 180 ? -3.699 -11.883 9.092 1.00 92.56 180 PHE A N 1
ATOM 1434 C CA . PHE A 1 180 ? -2.495 -11.360 9.734 1.00 92.56 180 PHE A CA 1
ATOM 1435 C C . PHE A 1 180 ? -1.291 -11.407 8.784 1.00 92.56 180 PHE A C 1
ATOM 1437 O O . PHE A 1 180 ? -1.068 -12.420 8.119 1.00 92.56 180 PHE A O 1
ATOM 1444 N N . TYR A 1 181 ? -0.513 -10.325 8.751 1.00 92.19 181 TYR A N 1
ATOM 1445 C CA . TYR A 1 181 ? 0.773 -10.245 8.063 1.00 92.19 181 TYR A CA 1
ATOM 1446 C C . TYR A 1 181 ? 1.879 -10.101 9.101 1.00 92.19 181 TYR A C 1
ATOM 1448 O O . TYR A 1 181 ? 1.884 -9.168 9.904 1.00 92.19 181 TYR A O 1
ATOM 1456 N N . LYS A 1 182 ? 2.800 -11.063 9.090 1.00 84.62 182 LYS A N 1
ATOM 1457 C CA . LYS A 1 182 ? 3.953 -11.087 9.984 1.00 84.62 182 LYS A CA 1
ATOM 1458 C C . LYS A 1 182 ? 5.132 -10.377 9.311 1.00 84.62 182 LYS A C 1
ATOM 1460 O O . LYS A 1 182 ? 5.307 -10.533 8.106 1.00 84.62 182 LYS A O 1
ATOM 1465 N N . HIS A 1 183 ? 5.901 -9.630 10.099 1.00 75.94 183 HIS A N 1
ATOM 1466 C CA . HIS A 1 183 ? 7.201 -9.085 9.705 1.00 75.94 183 HIS A CA 1
ATOM 1467 C C . HIS A 1 183 ? 8.278 -10.180 9.613 1.00 75.94 183 HIS A C 1
ATOM 1469 O O . HIS A 1 183 ? 8.170 -11.199 10.344 1.00 75.94 183 HIS A O 1
#

Mean predicted aligned error: 5.53 Å

Foldseek 3Di:
DPQQWDWDADPVRHIDIAGDAPLVVVLLVVLVVLCVVQVHDSCVQLVQADDPVLVVVDPVPDDQAAPVDPCLRPDQPLVPDDPVVDPHSNSSSLVSLRRSLRNVLNRVCVGCVPPPAAEAEDEDDCLSRNSNQQSNCVSCVNHWYKHKDAPPVPVVVVCVVCCVPPHPDDDDPPRIDIDTHHD

Radius of gyration: 18.54 Å; Cα contacts (8 Å, |Δi|>4): 199; chains: 1; bounding box: 54×36×45 Å

pLDDT: mean 90.55, std 8.2, range [44.44, 98.5]

Secondary structure (DSSP, 8-state):
--TTEEEEE-TTS-EEEEE---HHHHHHHHHHHHHHHTT--TTGGGT----HHHHHHHHHHSPPP-TTSTTTTTS-GGGG--GGGSSSHHHHHHHHHHHHHHHHHHHHHHHHTT----EEEE-SGGGG-HHHHHHHHHH-TTSEEEEEE-TTHHHHHHHHHHHHHH--SPPPTTSSEEEEE--